Protein AF-0000000078333297 (afdb_homodimer)

InterPro domains:
  IPR057187 Domain of unknown function DUF7865 [PF25266] (1-132)
  IPR057187 Domain of unknown function DUF7865 [PTHR34274] (1-144)

Sequence (288 aa):
MESYTFFVICVLHSVVALTCGAIMMFYTNELVVFSHGKETASKLTGSTPHDQLLIQTSDSFSGLLLFAIGFLLMMVAFVKDKEFQGFFARGCVLLHVAMAVWRIYFDRKLEDLGGTWLRLVVGDIVLGLSWCFFLVYTWREKYDMESYTFFVICVLHSVVALTCGAIMMFYTNELVVFSHGKETASKLTGSTPHDQLLIQTSDSFSGLLLFAIGFLLMMVAFVKDKEFQGFFARGCVLLHVAMAVWRIYFDRKLEDLGGTWLRLVVGDIVLGLSWCFFLVYTWREKYD

Foldseek 3Di:
DLLVLLLVLLLVLLVVLQVLLVCQQPPVLVSCCVQQNDQLSVVPADPDPVRNVVVSNVSNVVSVVSNVVSVVSNVCSPDRDNVVSLVVLVVLLVVLVVVLVCLVVPVVVVVSSPCSSVVVSVVSVVSSVSSVVSNVVVVVVVPD/DLLVLLLVLLLVLLVVLQVLLVCQQPPVLVSCCVQQNDQLSVVPADPDPVRNVVVSNVSNVVSVVSNVVSVVSNVCSPDRDNVVSLVVLVVLLVVLVVVLVCLVVPVVVVVSSPCSSVVVSVVSVVSSVSSVVSNVVVVVVVPD

Nearest PDB structures (foldseek):
  3l8i-assembly3_C-2  TM=3.059E-01  e=8.187E+00  Homo sapien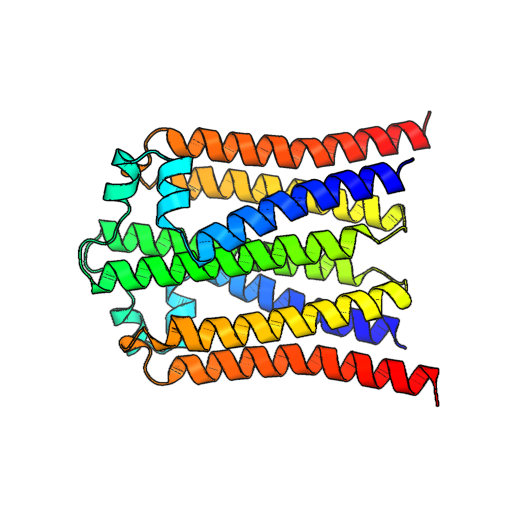s
  3l8i-assembly4_C  TM=3.059E-01  e=8.187E+00  Homo sapiens
  3l8i-assembly3_C-2  TM=3.059E-01  e=8.187E+00  Homo sapiens
  3l8i-assembly4_C  TM=3.059E-01  e=8.187E+00  Homo sapiens

Secondary structure (DSSP, 8-state):
-HHHHHHHHHHHHHHHHHHHHHHHHH-HHHHHHHHH-HHHHHHTS-SSHHHHHHHHHHHHHHHHHHHHHHHHHHHHTT---HHHHHHHHHHHHHHHHHHHHHHHHHGGG-GGGTTHHHHHHHHHHHHHHHHHHHHHHHHHHHH-/-HHHHHHHHHHHHHHHHHHHHHHHHH-HHHHHHHHH-HHHHHHTS-SSHHHHHHHHHHHHHHHHHHHHHHHHHHHHTT---HHHHHHHHHHHHHHHHHHHHHHHHHGGG-GGGTTHHHHHHHHHHHHHHHHHHHHHHHHHHHH-

Solvent-accessible surface area (backbone atoms only — not comparable to full-atom values): 14333 Å² total; per-residue (Å²): 109,65,56,57,53,49,26,51,52,27,43,51,54,11,52,52,29,32,50,53,8,50,36,26,41,76,37,39,67,60,47,38,27,71,67,55,32,64,72,39,36,65,70,70,48,41,91,42,75,67,38,31,50,52,43,50,48,40,39,20,49,32,8,50,42,33,25,48,46,10,50,52,33,47,59,57,31,72,60,70,55,62,71,55,50,54,54,50,35,55,50,49,33,53,51,26,50,50,51,31,51,46,40,60,67,49,50,59,70,42,64,70,52,61,72,41,58,53,58,55,34,50,50,30,49,52,59,22,46,54,36,49,50,50,52,52,50,50,52,44,66,72,73,104,110,64,57,57,53,49,26,51,52,26,42,51,54,11,53,53,29,31,51,53,10,50,36,26,41,75,37,40,67,60,47,38,28,70,67,56,31,63,73,36,37,65,69,71,48,42,91,42,75,67,36,32,51,54,42,50,47,41,40,20,50,33,8,48,42,32,25,49,46,11,51,50,32,47,60,57,31,70,61,73,55,61,71,54,52,53,55,50,34,54,51,49,31,52,50,25,50,51,51,32,50,47,42,61,67,49,49,59,71,41,65,71,52,64,72,41,58,55,60,54,35,49,51,30,48,54,60,23,46,54,36,50,50,49,51,53,52,50,51,43,66,72,73,105

pLDDT: mean 93.85, std 4.86, range [74.12, 98.88]

Radius of gyration: 19.62 Å; Cα contacts (8 Å, |Δi|>4): 352; chains: 2; bounding box: 44×56×40 Å

Structure (mmCIF, N/CA/C/O backbone):
data_AF-0000000078333297-model_v1
#
loop_
_entity.id
_entity.type
_entity.pdbx_description
1 polymer 'DUF7865 domain-containing protein'
#
loop_
_atom_site.group_PDB
_atom_site.id
_atom_site.type_symbol
_atom_site.label_atom_id
_atom_site.label_alt_id
_atom_site.label_comp_id
_atom_site.label_asym_id
_atom_site.label_entity_id
_atom_site.label_seq_id
_atom_site.pdbx_PDB_ins_code
_atom_site.Cartn_x
_atom_site.Cartn_y
_atom_site.Cartn_z
_atom_site.occupancy
_atom_site.B_iso_or_equiv
_atom_site.auth_seq_id
_atom_site.auth_comp_id
_atom_site.auth_asym_id
_atom_site.auth_atom_id
_atom_site.pdbx_PDB_model_num
ATOM 1 N N . MET A 1 1 ? 15.023 -24.312 -8.445 1 79.12 1 MET A N 1
ATOM 2 C CA . MET A 1 1 ? 15.914 -23.234 -7.992 1 79.12 1 MET A CA 1
ATOM 3 C C . MET A 1 1 ? 15.258 -21.875 -8.164 1 79.12 1 MET A C 1
ATOM 5 O O . MET A 1 1 ? 15.203 -21.078 -7.227 1 79.12 1 MET A O 1
ATOM 9 N N . GLU A 1 2 ? 14.547 -21.656 -9.211 1 81.88 2 GLU A N 1
ATOM 10 C CA . GLU A 1 2 ? 13.914 -20.375 -9.516 1 81.88 2 GLU A CA 1
ATOM 11 C C . GLU A 1 2 ? 12.797 -20.062 -8.516 1 81.88 2 GLU A C 1
ATOM 13 O O . GLU A 1 2 ? 12.75 -18.953 -7.965 1 81.88 2 GLU A O 1
ATOM 18 N N . SER A 1 3 ? 12.109 -21.047 -8.148 1 87.88 3 SER A N 1
ATOM 19 C CA . SER A 1 3 ? 10.992 -20.828 -7.234 1 87.88 3 SER A CA 1
ATOM 20 C C . SER A 1 3 ? 11.484 -20.531 -5.82 1 87.88 3 SER A C 1
ATOM 22 O O . SER A 1 3 ? 10.859 -19.766 -5.09 1 87.88 3 SER A O 1
ATOM 24 N N . TYR A 1 4 ? 12.578 -21.156 -5.512 1 94.38 4 TYR A N 1
ATOM 25 C CA . TYR A 1 4 ? 13.133 -20.891 -4.188 1 94.38 4 TYR A CA 1
ATOM 26 C C . TYR A 1 4 ? 13.664 -19.469 -4.094 1 94.38 4 TYR A C 1
ATOM 28 O O . TYR A 1 4 ? 13.445 -18.781 -3.098 1 94.38 4 TYR A O 1
ATOM 36 N N . THR A 1 5 ? 14.367 -19.078 -5.148 1 95.56 5 THR A N 1
ATOM 37 C CA . THR A 1 5 ? 14.883 -17.719 -5.168 1 95.56 5 THR A CA 1
ATOM 38 C C . THR A 1 5 ? 13.742 -16.703 -5.137 1 95.56 5 THR A C 1
ATOM 40 O O . THR A 1 5 ? 13.82 -15.695 -4.438 1 95.56 5 THR A O 1
ATOM 43 N N . PHE A 1 6 ? 12.703 -16.953 -5.871 1 97.75 6 PHE A N 1
ATOM 44 C CA . PHE A 1 6 ? 11.523 -16.094 -5.855 1 97.75 6 PHE A CA 1
ATOM 45 C C . PHE A 1 6 ? 10.938 -16 -4.449 1 97.75 6 PHE A C 1
ATOM 47 O O . PHE A 1 6 ? 10.641 -14.906 -3.969 1 97.75 6 PHE A O 1
ATOM 54 N N . PHE A 1 7 ? 10.852 -17.109 -3.773 1 98.12 7 PHE A N 1
ATOM 55 C CA . PHE A 1 7 ? 10.32 -17.156 -2.418 1 98.12 7 PHE A CA 1
ATOM 56 C C . PHE A 1 7 ? 11.148 -16.312 -1.473 1 98.12 7 PHE A C 1
ATOM 58 O O . PHE A 1 7 ? 10.609 -15.5 -0.717 1 98.12 7 PHE A O 1
ATOM 65 N N . VAL A 1 8 ? 12.398 -16.469 -1.562 1 97.88 8 VAL A N 1
ATOM 66 C CA . VAL A 1 8 ? 13.305 -15.766 -0.652 1 97.88 8 VAL A CA 1
ATOM 67 C C . VAL A 1 8 ? 13.203 -14.258 -0.874 1 97.88 8 VAL A C 1
ATOM 69 O O . VAL A 1 8 ? 13.117 -13.484 0.085 1 97.88 8 VAL A O 1
ATOM 72 N N . ILE A 1 9 ? 13.18 -13.797 -2.098 1 98.38 9 ILE A N 1
ATOM 73 C CA . ILE A 1 9 ? 13.109 -12.375 -2.41 1 98.38 9 ILE A CA 1
ATOM 74 C C . ILE A 1 9 ? 11.758 -11.82 -1.975 1 98.38 9 ILE A C 1
ATOM 76 O O . ILE A 1 9 ? 11.688 -10.75 -1.361 1 98.38 9 ILE A O 1
ATOM 80 N N . CYS A 1 10 ? 10.703 -12.531 -2.217 1 98.56 10 CYS A N 1
ATOM 81 C CA . CYS A 1 10 ? 9.375 -12.109 -1.78 1 98.56 10 CYS A CA 1
ATOM 82 C C . CYS A 1 10 ? 9.32 -11.969 -0.264 1 98.56 10 CYS A C 1
ATOM 84 O O . CYS A 1 10 ? 8.812 -10.969 0.252 1 98.56 10 CYS A O 1
ATOM 86 N N . VAL A 1 11 ? 9.867 -12.984 0.429 1 98.56 11 VAL A N 1
ATOM 87 C CA . VAL A 1 11 ? 9.82 -12.969 1.888 1 98.56 11 VAL A CA 1
ATOM 88 C C . VAL A 1 11 ? 10.656 -11.797 2.416 1 98.56 11 VAL A C 1
ATOM 90 O O . VAL A 1 11 ? 10.242 -11.102 3.344 1 98.56 11 VAL A O 1
ATOM 93 N N . LEU A 1 12 ? 11.805 -11.602 1.824 1 98.06 12 LEU A N 1
ATOM 94 C CA . LEU A 1 12 ? 12.648 -10.484 2.23 1 98.06 12 LEU A CA 1
ATOM 95 C C . LEU A 1 12 ? 11.922 -9.164 2.061 1 98.06 12 LEU A C 1
ATOM 97 O O . LEU A 1 12 ? 11.844 -8.359 2.998 1 98.06 12 LEU A O 1
ATOM 101 N N . HIS A 1 13 ? 11.438 -8.906 0.874 1 98.69 13 HIS A N 1
ATOM 102 C CA . HIS A 1 13 ? 10.695 -7.684 0.61 1 98.69 13 HIS A CA 1
ATOM 103 C C . HIS A 1 13 ? 9.469 -7.574 1.517 1 98.69 13 HIS A C 1
ATOM 105 O O . HIS A 1 13 ? 9.141 -6.488 1.996 1 98.69 13 HIS A O 1
ATOM 111 N N . SER A 1 14 ? 8.828 -8.664 1.79 1 98.81 14 SER A N 1
ATOM 112 C CA . SER A 1 14 ? 7.656 -8.695 2.662 1 98.81 14 SER A CA 1
ATOM 113 C C . SER A 1 14 ? 8.023 -8.297 4.09 1 98.81 14 SER A C 1
ATOM 115 O O . SER A 1 14 ? 7.367 -7.441 4.688 1 98.81 14 SER A O 1
ATOM 117 N N . VAL A 1 15 ? 9.016 -8.883 4.617 1 98.5 15 VAL A N 1
ATOM 118 C CA . VAL A 1 15 ? 9.414 -8.617 5.996 1 98.5 15 VAL A CA 1
ATOM 119 C C . VAL A 1 15 ? 9.789 -7.145 6.152 1 98.5 15 VAL A C 1
ATOM 121 O O . VAL A 1 15 ? 9.43 -6.508 7.141 1 98.5 15 VAL A O 1
ATOM 124 N N . VAL A 1 16 ? 10.5 -6.586 5.168 1 97.88 16 VAL A N 1
ATOM 125 C CA . VAL A 1 16 ? 10.859 -5.176 5.195 1 97.88 16 VAL A CA 1
ATOM 126 C C . VAL A 1 16 ? 9.602 -4.316 5.188 1 97.88 16 VAL A C 1
ATOM 128 O O . VAL A 1 16 ? 9.445 -3.416 6.016 1 97.88 16 VAL A O 1
ATOM 131 N N . ALA A 1 17 ? 8.688 -4.57 4.301 1 98.44 17 ALA A N 1
ATOM 132 C CA . ALA A 1 17 ? 7.457 -3.785 4.188 1 98.44 17 ALA A CA 1
ATOM 133 C C . ALA A 1 17 ? 6.586 -3.951 5.43 1 98.44 17 ALA A C 1
ATOM 135 O O . ALA A 1 17 ? 6.039 -2.975 5.949 1 98.44 17 ALA A O 1
ATOM 136 N N . LEU A 1 18 ? 6.492 -5.168 5.961 1 98.5 18 LEU A N 1
ATOM 137 C CA . LEU A 1 18 ? 5.676 -5.426 7.137 1 98.5 18 LEU A CA 1
ATOM 138 C C . LEU A 1 18 ? 6.23 -4.699 8.359 1 98.5 18 LEU A C 1
ATOM 140 O O . LEU A 1 18 ? 5.48 -4.055 9.094 1 98.5 18 LEU A O 1
ATOM 144 N N . THR A 1 19 ? 7.508 -4.812 8.523 1 97.56 19 THR A N 1
ATOM 145 C CA . THR A 1 19 ? 8.125 -4.207 9.703 1 97.56 19 THR A CA 1
ATOM 146 C C . THR A 1 19 ? 8.086 -2.684 9.609 1 97.56 19 THR A C 1
ATOM 148 O O . THR A 1 19 ? 7.672 -2.008 10.555 1 97.56 19 THR A O 1
ATOM 151 N N . CYS A 1 20 ? 8.492 -2.113 8.469 1 96.81 20 CYS A N 1
ATOM 152 C CA . CYS A 1 20 ? 8.438 -0.667 8.297 1 96.81 20 CYS A CA 1
ATOM 153 C C . CYS A 1 20 ? 7.004 -0.16 8.398 1 96.81 20 CYS A C 1
ATOM 155 O O . CYS A 1 20 ? 6.75 0.869 9.031 1 96.81 20 CYS A O 1
ATOM 157 N N . GLY A 1 21 ? 6.055 -0.937 7.75 1 97.81 21 GLY A N 1
ATOM 158 C CA . GLY A 1 21 ? 4.656 -0.556 7.82 1 97.81 21 GLY A CA 1
ATOM 159 C C . GLY A 1 21 ? 4.105 -0.556 9.234 1 97.81 21 GLY A C 1
ATOM 160 O O . GLY A 1 21 ? 3.412 0.382 9.633 1 97.81 21 GLY A O 1
ATOM 161 N N . ALA A 1 22 ? 4.434 -1.57 9.984 1 97.25 22 ALA A N 1
ATOM 162 C 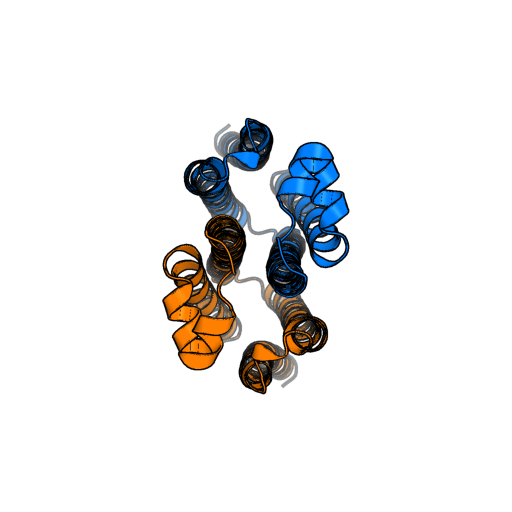CA . ALA A 1 22 ? 3.957 -1.658 11.367 1 97.25 22 ALA A CA 1
ATOM 163 C C . ALA A 1 22 ? 4.539 -0.536 12.219 1 97.25 22 ALA A C 1
ATOM 165 O O . ALA A 1 22 ? 3.82 0.11 12.984 1 97.25 22 ALA A O 1
ATOM 166 N N . ILE A 1 23 ? 5.754 -0.281 12.062 1 97.06 23 ILE A N 1
ATOM 167 C CA . ILE A 1 23 ? 6.398 0.767 12.844 1 97.06 23 ILE A CA 1
ATOM 168 C C . ILE A 1 23 ? 5.82 2.127 12.461 1 97.06 23 ILE A C 1
ATOM 170 O O . ILE A 1 23 ? 5.531 2.951 13.328 1 97.06 23 ILE A O 1
ATOM 174 N N . MET A 1 24 ? 5.637 2.314 11.164 1 95.44 24 MET A N 1
ATOM 175 C CA . MET A 1 24 ? 5.082 3.58 10.695 1 95.44 24 MET A CA 1
ATOM 176 C C . MET A 1 24 ? 3.664 3.777 11.219 1 95.44 24 MET A C 1
ATOM 178 O O . MET A 1 24 ? 3.252 4.906 11.5 1 95.44 24 MET A O 1
ATOM 182 N N . MET A 1 25 ? 2.918 2.684 11.352 1 95.25 25 MET A N 1
ATOM 183 C CA . MET A 1 25 ? 1.519 2.762 11.758 1 95.25 25 MET A CA 1
ATOM 184 C C . MET A 1 25 ? 1.401 3.139 13.234 1 95.25 25 MET A C 1
ATOM 186 O O . MET A 1 25 ? 0.548 3.945 13.609 1 95.25 25 MET A O 1
ATOM 190 N N . PHE A 1 26 ? 2.369 2.693 14.078 1 94.19 26 PHE A N 1
ATOM 191 C CA . PHE A 1 26 ? 2.158 2.83 15.516 1 94.19 26 PHE A CA 1
ATOM 192 C C . PHE A 1 26 ? 3.281 3.637 16.156 1 94.19 26 PHE A C 1
ATOM 194 O O . PHE A 1 26 ? 3.123 4.172 17.25 1 94.19 26 PHE A O 1
ATOM 201 N N . TYR A 1 27 ? 4.371 3.695 15.508 1 93.06 27 TYR A N 1
ATOM 202 C CA . TYR A 1 27 ? 5.551 4.359 16.047 1 93.06 27 TYR A CA 1
ATOM 203 C C . TYR A 1 27 ? 6.25 5.195 14.984 1 93.06 27 TYR A C 1
ATOM 205 O O . TYR A 1 27 ? 7.457 5.059 14.773 1 93.06 27 TYR A O 1
ATOM 213 N N . THR A 1 28 ? 5.492 6.016 14.406 1 90.25 28 THR A N 1
ATOM 214 C CA . THR A 1 28 ? 5.973 6.801 13.273 1 90.25 28 THR A CA 1
ATOM 215 C C . THR A 1 28 ? 7.195 7.621 13.672 1 90.25 28 THR A C 1
ATOM 217 O O . THR A 1 28 ? 8.164 7.699 12.914 1 90.25 28 THR A O 1
ATOM 220 N N . ASN A 1 29 ? 7.145 8.227 14.859 1 90.38 29 ASN A N 1
ATOM 221 C CA . ASN A 1 29 ? 8.266 9.062 15.281 1 90.38 29 ASN A CA 1
ATOM 222 C C . ASN A 1 29 ? 9.57 8.273 15.328 1 90.38 29 ASN A C 1
ATOM 224 O O . ASN A 1 29 ? 10.617 8.773 14.93 1 90.38 29 ASN A O 1
ATOM 228 N N . GLU A 1 30 ? 9.516 7.094 15.773 1 90.06 30 GLU A N 1
ATOM 229 C CA . GLU A 1 30 ? 10.711 6.25 15.836 1 90.06 30 GLU A CA 1
ATOM 230 C C . GLU A 1 30 ? 11.242 5.949 14.438 1 90.06 30 GLU A C 1
ATOM 232 O O . GLU A 1 30 ? 12.453 5.93 14.219 1 90.06 30 GLU A O 1
ATOM 237 N N . LEU A 1 31 ? 10.391 5.777 13.562 1 90.75 31 LEU A N 1
ATOM 238 C CA . LEU A 1 31 ? 10.82 5.504 12.195 1 90.75 31 LEU A CA 1
ATOM 239 C C . LEU A 1 31 ? 11.469 6.734 11.57 1 90.75 31 LEU A C 1
ATOM 241 O O . LEU A 1 31 ? 12.484 6.625 10.883 1 90.75 31 LEU A O 1
ATOM 245 N N . VAL A 1 32 ? 10.891 7.82 11.82 1 91.25 32 VAL A N 1
ATOM 246 C CA . VAL A 1 32 ? 11.406 9.055 11.234 1 91.25 32 VAL A CA 1
ATOM 247 C C . VAL A 1 32 ? 12.766 9.391 11.852 1 91.25 32 VAL A C 1
ATOM 249 O O . VAL A 1 32 ? 13.695 9.789 11.148 1 91.25 32 VAL A O 1
ATOM 252 N N . VAL A 1 33 ? 12.883 9.227 13.156 1 91.94 33 VAL A N 1
ATOM 253 C CA . VAL A 1 33 ? 14.148 9.461 13.828 1 91.94 33 VAL A CA 1
ATOM 254 C C . VAL A 1 33 ? 15.211 8.508 13.281 1 91.94 33 VAL A C 1
ATOM 256 O O . VAL A 1 33 ? 16.344 8.914 13.023 1 91.94 33 VAL A O 1
ATOM 259 N N . PHE A 1 34 ? 14.852 7.332 13.086 1 88.75 34 PHE A N 1
ATOM 260 C CA . PHE A 1 34 ? 15.766 6.328 12.547 1 88.75 34 PHE A CA 1
ATOM 261 C C . PHE A 1 34 ? 16.156 6.672 11.117 1 88.75 34 PHE A C 1
ATOM 263 O O . PHE A 1 34 ? 17.328 6.559 10.75 1 88.75 34 PHE A O 1
ATOM 270 N N . SER A 1 35 ? 15.227 7.07 10.32 1 88.88 35 SER A N 1
ATOM 271 C CA . SER A 1 35 ? 15.445 7.262 8.883 1 88.88 35 SER A CA 1
ATOM 272 C C . SER A 1 35 ? 16.109 8.609 8.602 1 88.88 35 SER A C 1
ATOM 274 O O . SER A 1 35 ? 16.891 8.734 7.66 1 88.88 35 SER A O 1
ATOM 276 N N . HIS A 1 36 ? 15.859 9.656 9.422 1 90.12 36 HIS A N 1
ATOM 277 C CA . HIS A 1 36 ? 16.281 11 9.047 1 90.12 36 HIS A CA 1
ATOM 278 C C . HIS A 1 36 ? 17.094 11.656 10.172 1 90.12 36 HIS A C 1
ATOM 280 O O . HIS A 1 36 ? 17.688 12.719 9.977 1 90.12 36 HIS A O 1
ATOM 286 N N . GLY A 1 37 ? 17.078 11.078 11.375 1 89.81 37 GLY A N 1
ATOM 287 C CA . GLY A 1 37 ? 17.734 11.664 12.523 1 89.81 37 GLY A CA 1
ATOM 288 C C . GLY A 1 37 ? 16.812 12.492 13.398 1 89.81 37 GLY A C 1
ATOM 289 O O . GLY A 1 37 ? 15.766 12.953 12.938 1 89.81 37 GLY A O 1
ATOM 290 N N . LYS A 1 38 ? 17.156 12.789 14.562 1 91.88 38 LYS A N 1
ATOM 291 C CA . LYS A 1 38 ? 16.328 13.453 15.562 1 91.88 38 LYS A CA 1
ATOM 292 C C . LYS A 1 38 ? 16.031 14.898 15.164 1 91.88 38 LYS A C 1
ATOM 294 O O . LYS A 1 38 ? 14.906 15.367 15.328 1 91.88 38 LYS A O 1
ATOM 299 N N . GLU A 1 39 ? 17 15.539 14.648 1 89.12 39 GLU A N 1
ATOM 300 C CA . GLU A 1 39 ? 16.844 16.953 14.297 1 89.12 39 GLU A CA 1
ATOM 301 C C . GLU A 1 39 ? 15.82 17.109 13.172 1 89.12 39 GLU A C 1
ATOM 303 O O . GLU A 1 39 ? 14.914 17.938 13.266 1 89.12 39 GLU A O 1
ATOM 308 N N . THR A 1 40 ? 15.969 16.328 12.188 1 89 40 THR A N 1
ATOM 309 C CA . THR A 1 40 ? 15.047 16.375 11.062 1 89 40 THR A CA 1
ATOM 310 C C . THR A 1 40 ? 13.648 15.938 11.492 1 89 40 THR A C 1
ATOM 312 O O . THR A 1 40 ? 12.656 16.562 11.109 1 89 40 THR A O 1
ATOM 315 N N . ALA A 1 41 ? 13.57 14.961 12.359 1 90.69 41 ALA A N 1
ATOM 316 C CA . ALA A 1 41 ? 12.289 14.445 12.828 1 90.69 41 ALA A CA 1
ATOM 317 C C . ALA A 1 41 ? 11.492 15.523 13.555 1 90.69 41 ALA A C 1
ATOM 319 O O . ALA A 1 41 ? 10.273 15.617 13.406 1 90.69 41 ALA A O 1
ATOM 320 N N . SER A 1 42 ? 12.125 16.312 14.289 1 89.31 42 SER A N 1
ATOM 321 C CA . SER A 1 42 ? 11.445 17.359 15.047 1 89.31 42 SER A CA 1
ATOM 322 C C . SER A 1 42 ? 10.82 18.391 14.125 1 89.31 42 SER A C 1
ATOM 324 O O . SER A 1 42 ? 9.812 19.016 14.469 1 89.31 42 SER A O 1
ATOM 326 N N . LYS A 1 43 ? 11.383 18.516 12.938 1 88.5 43 LYS A N 1
ATOM 327 C CA . LYS A 1 43 ? 10.891 19.516 11.984 1 88.5 43 LYS A CA 1
ATOM 328 C C . LYS A 1 43 ? 9.766 18.953 11.133 1 88.5 43 LYS A C 1
ATOM 330 O O . LYS A 1 43 ? 9.102 19.688 10.398 1 88.5 43 LYS A O 1
ATOM 335 N N . LEU A 1 44 ? 9.648 17.703 11.266 1 89.25 44 LEU A N 1
ATOM 336 C CA . LEU A 1 44 ? 8.656 17.047 10.422 1 89.25 44 LEU A CA 1
ATOM 337 C C . LEU A 1 44 ? 7.375 16.766 11.211 1 89.25 44 LEU A C 1
ATOM 339 O O . LEU A 1 44 ? 6.473 16.094 10.719 1 89.25 44 LEU A O 1
ATOM 343 N N . THR A 1 45 ? 7.48 17.453 12.344 1 86.19 45 THR A N 1
ATOM 344 C CA . THR A 1 45 ? 6.289 17.312 13.172 1 86.19 45 THR A CA 1
ATOM 345 C C . THR A 1 45 ? 5.355 18.516 12.977 1 86.19 45 THR A C 1
ATOM 347 O O . THR A 1 45 ? 5.785 19.578 12.555 1 86.19 45 THR A O 1
ATOM 350 N N . GLY A 1 46 ? 4.078 18.484 12.836 1 88.19 46 GLY A N 1
ATOM 351 C CA . GLY A 1 46 ? 3.076 19.531 12.695 1 88.19 46 GLY A CA 1
ATOM 352 C C . GLY A 1 46 ? 3.244 20.656 13.695 1 88.19 46 GLY A C 1
ATOM 353 O O . GLY A 1 46 ? 3.73 20.438 14.805 1 88.19 46 GLY A O 1
ATOM 354 N N . SER A 1 47 ? 2.883 21.906 13.281 1 90.5 47 SER A N 1
ATOM 355 C CA . SER A 1 47 ? 3.088 23.109 14.086 1 90.5 47 SER A CA 1
ATOM 356 C C . SER A 1 47 ? 2.049 23.219 15.195 1 90.5 47 SER A C 1
ATOM 358 O O . SER A 1 47 ? 2.303 23.828 16.234 1 90.5 47 SER A O 1
ATOM 360 N N . THR A 1 48 ? 0.877 22.703 14.969 1 92.12 48 THR A N 1
ATOM 361 C CA . THR A 1 48 ? -0.208 22.719 15.945 1 92.12 48 THR A CA 1
ATOM 362 C C . THR A 1 48 ? -0.621 21.297 16.297 1 92.12 48 THR A C 1
ATOM 364 O O . THR A 1 48 ? -0.354 20.359 15.547 1 92.12 48 THR A O 1
ATOM 367 N N . PRO A 1 49 ? -1.239 21.141 17.5 1 92 49 PRO A N 1
ATOM 368 C CA . PRO A 1 49 ? -1.743 19.797 17.844 1 92 49 PRO A CA 1
ATOM 369 C C . PRO A 1 49 ? -2.662 19.219 16.781 1 92 49 PRO A C 1
ATOM 371 O O . PRO A 1 49 ? -2.629 18.016 16.516 1 92 49 PRO A O 1
ATOM 374 N N . HIS A 1 50 ? -3.438 20.016 16.203 1 92.06 50 HIS A N 1
ATOM 375 C CA . HIS A 1 50 ? -4.316 19.594 15.117 1 92.06 50 HIS A CA 1
ATOM 376 C C . HIS A 1 50 ? -3.514 19.109 13.914 1 92.06 50 HIS A C 1
ATOM 378 O O . HIS A 1 50 ? -3.793 18.031 13.367 1 92.06 50 HIS A O 1
ATOM 384 N N . ASP A 1 51 ? -2.527 19.875 13.484 1 93.06 51 ASP A N 1
ATOM 385 C CA . ASP A 1 51 ? -1.688 19.469 12.359 1 93.06 51 ASP A CA 1
ATOM 386 C C . ASP A 1 51 ? -0.925 18.188 12.664 1 93.06 51 ASP A C 1
ATOM 388 O O . ASP A 1 51 ? -0.74 17.344 11.789 1 93.06 51 ASP A O 1
ATOM 392 N N . GLN A 1 52 ? -0.502 18.078 13.867 1 92.31 52 GLN A N 1
ATOM 393 C CA . GLN A 1 52 ? 0.213 16.875 14.289 1 92.31 52 GLN A CA 1
ATOM 394 C C . GLN A 1 52 ? -0.672 15.641 14.172 1 92.31 52 GLN A C 1
ATOM 396 O O . GLN A 1 52 ? -0.224 14.594 13.703 1 92.31 52 GLN A O 1
ATOM 401 N N . LEU A 1 53 ? -1.871 15.797 14.617 1 93.06 53 LEU A N 1
ATOM 402 C CA . LEU A 1 53 ? -2.811 14.688 14.516 1 93.06 53 LEU A CA 1
ATOM 403 C C . LEU A 1 53 ? -3.062 14.312 13.062 1 93.06 53 LEU A C 1
ATOM 405 O O . LEU A 1 53 ? -3.133 13.125 12.727 1 93.06 53 LEU A O 1
ATOM 409 N N . LEU A 1 54 ? -3.182 15.312 12.18 1 92.56 54 LEU A N 1
ATOM 410 C CA . LEU A 1 54 ? -3.395 15.055 10.758 1 92.56 54 LEU A CA 1
ATOM 411 C C . LEU A 1 54 ? -2.215 14.289 10.156 1 92.56 54 LEU A C 1
ATOM 413 O O . LEU A 1 54 ? -2.408 13.305 9.438 1 92.56 54 LEU A O 1
ATOM 417 N N . ILE A 1 55 ? -1.085 14.727 10.469 1 93.06 55 ILE A N 1
ATOM 418 C CA . ILE A 1 55 ? 0.124 14.109 9.938 1 93.06 55 ILE A CA 1
ATOM 419 C C . ILE A 1 55 ? 0.266 12.695 10.492 1 93.06 55 ILE A C 1
ATOM 421 O O . ILE A 1 55 ? 0.546 11.758 9.742 1 93.06 55 ILE A O 1
ATOM 425 N N . GLN A 1 56 ? 0.037 12.562 11.734 1 92.31 56 GLN A N 1
ATOM 426 C CA . GLN A 1 56 ? 0.128 11.25 12.359 1 92.31 56 GLN A CA 1
ATOM 427 C C . GLN A 1 56 ? -0.869 10.273 11.734 1 92.31 56 GLN A C 1
ATOM 429 O O . GLN A 1 56 ? -0.543 9.109 11.5 1 92.31 56 GLN A O 1
ATOM 434 N N . THR A 1 57 ? -2.055 10.711 11.531 1 93.81 57 THR A N 1
ATOM 435 C CA . THR A 1 57 ? -3.076 9.859 10.938 1 93.81 57 THR A CA 1
ATOM 436 C C . THR A 1 57 ? -2.699 9.484 9.508 1 93.81 57 THR A C 1
ATOM 438 O O . THR A 1 57 ? -2.826 8.32 9.109 1 93.81 57 THR A O 1
ATOM 441 N N . SER A 1 58 ? -2.234 10.461 8.781 1 93.94 58 SER A N 1
ATOM 442 C CA . SER A 1 58 ? -1.808 10.188 7.41 1 93.94 58 SER A CA 1
ATOM 443 C C . SER A 1 58 ? -0.645 9.203 7.379 1 93.94 58 SER A C 1
ATOM 445 O O . SER A 1 58 ? -0.646 8.258 6.59 1 93.94 58 SER A O 1
ATOM 447 N N . ASP A 1 59 ? 0.288 9.375 8.234 1 94.62 59 ASP A N 1
ATOM 448 C CA . ASP A 1 59 ? 1.43 8.469 8.305 1 94.62 59 ASP A CA 1
ATOM 449 C C . ASP A 1 59 ? 0.997 7.074 8.758 1 94.62 59 ASP A C 1
ATOM 451 O O . ASP A 1 59 ? 1.519 6.066 8.273 1 94.62 59 ASP A O 1
ATOM 455 N N . SER A 1 60 ? 0.146 7.062 9.703 1 96.12 60 SER A N 1
ATOM 456 C CA . SER A 1 60 ? -0.373 5.773 10.148 1 96.12 60 SER A CA 1
ATOM 457 C C . SER A 1 60 ? -1.07 5.035 9.016 1 96.12 60 SER A C 1
ATOM 459 O O . SER A 1 60 ? -0.943 3.816 8.883 1 96.12 60 SER A O 1
ATOM 461 N N . PHE A 1 61 ? -1.78 5.766 8.203 1 96.94 61 PHE A N 1
ATOM 462 C CA . PHE A 1 61 ? -2.441 5.168 7.051 1 96.94 61 PHE A CA 1
ATOM 463 C C . PHE A 1 61 ? -1.417 4.641 6.055 1 96.94 61 PHE A C 1
ATOM 465 O O . PHE A 1 61 ? -1.567 3.535 5.527 1 96.94 61 PHE A O 1
ATOM 472 N N . SER A 1 62 ? -0.421 5.426 5.797 1 97.19 62 SER A N 1
ATOM 473 C CA . SER A 1 62 ? 0.666 4.953 4.941 1 97.19 62 SER A CA 1
ATOM 474 C C . SER A 1 62 ? 1.276 3.666 5.484 1 97.19 62 SER A C 1
ATOM 476 O O . SER A 1 62 ? 1.59 2.752 4.719 1 97.19 62 SER A O 1
ATOM 478 N N . GLY A 1 63 ? 1.452 3.658 6.809 1 97.75 63 GLY A N 1
ATOM 479 C CA . GLY A 1 63 ? 1.967 2.451 7.434 1 97.75 63 GLY A CA 1
ATOM 480 C C . GLY A 1 63 ? 1.089 1.237 7.199 1 97.75 63 GLY A C 1
ATOM 481 O O . GLY A 1 63 ? 1.591 0.148 6.914 1 97.75 63 GLY A O 1
ATOM 482 N N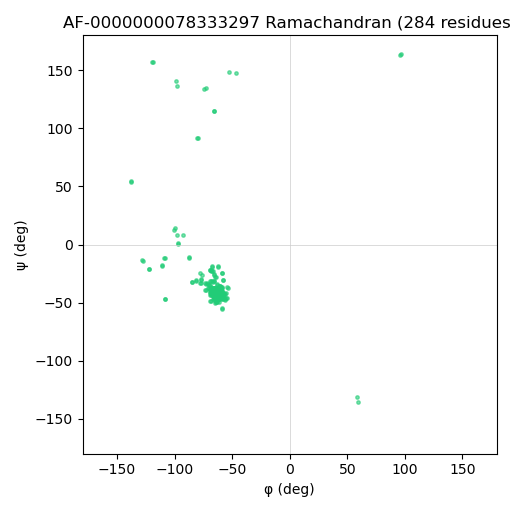 . LEU A 1 64 ? -0.163 1.424 7.344 1 98.25 64 LEU A N 1
ATOM 483 C CA . LEU A 1 64 ? -1.096 0.333 7.09 1 98.25 64 LEU A CA 1
ATOM 484 C C . LEU A 1 64 ? -0.975 -0.16 5.648 1 98.25 64 LEU A C 1
ATOM 486 O O . LEU A 1 64 ? -0.971 -1.367 5.402 1 98.25 64 LEU A O 1
ATOM 490 N N . LEU A 1 65 ? -0.933 0.779 4.703 1 98.56 65 LEU A N 1
ATOM 491 C CA . LEU A 1 65 ? -0.837 0.404 3.295 1 98.56 65 LEU A CA 1
ATOM 492 C C . LEU A 1 65 ? 0.473 -0.325 3.016 1 98.56 65 LEU A C 1
ATOM 494 O O . LEU A 1 65 ? 0.498 -1.294 2.252 1 98.56 65 LEU A O 1
ATOM 498 N N . LEU A 1 66 ? 1.539 0.14 3.639 1 98.5 66 LEU A N 1
ATOM 499 C CA . LEU A 1 66 ? 2.811 -0.559 3.488 1 98.5 66 LEU A CA 1
ATOM 500 C C . LEU A 1 66 ? 2.736 -1.957 4.09 1 98.5 66 LEU A C 1
ATOM 502 O O . LEU A 1 66 ? 3.262 -2.914 3.518 1 98.5 66 LEU A O 1
ATOM 506 N N . PHE A 1 67 ? 2.125 -2.08 5.176 1 98.56 67 PHE A N 1
ATOM 507 C CA . PHE A 1 67 ? 1.91 -3.379 5.805 1 98.56 67 PHE A CA 1
ATOM 508 C C . PHE A 1 67 ? 1.106 -4.293 4.887 1 98.56 67 PHE A C 1
ATOM 510 O O . PHE A 1 67 ? 1.416 -5.48 4.762 1 98.56 67 PHE A O 1
ATOM 517 N N . ALA A 1 68 ? 0.095 -3.723 4.312 1 98.69 68 ALA A N 1
ATOM 518 C CA . ALA A 1 68 ? -0.719 -4.492 3.375 1 98.69 68 ALA A CA 1
ATOM 519 C C . ALA A 1 68 ? 0.117 -4.984 2.197 1 98.69 68 ALA A C 1
ATOM 521 O O . ALA A 1 68 ? -0.021 -6.129 1.765 1 98.69 68 ALA A O 1
ATOM 522 N N . ILE A 1 69 ? 0.956 -4.148 1.664 1 98.88 69 ILE A N 1
ATOM 523 C CA . ILE A 1 69 ? 1.835 -4.535 0.566 1 98.88 69 ILE A CA 1
ATOM 524 C C . ILE A 1 69 ? 2.725 -5.699 1.004 1 98.88 69 ILE A C 1
ATOM 526 O O . ILE A 1 69 ? 2.883 -6.676 0.27 1 98.88 69 ILE A O 1
ATOM 530 N N . GLY A 1 70 ? 3.307 -5.562 2.207 1 98.81 70 GLY A N 1
ATOM 531 C CA . GLY A 1 70 ? 4.098 -6.668 2.727 1 98.81 70 GLY A CA 1
ATOM 532 C C . GLY A 1 70 ? 3.309 -7.957 2.855 1 98.81 70 GLY A C 1
ATOM 533 O O . GLY A 1 70 ? 3.82 -9.039 2.555 1 98.81 70 GLY A O 1
ATOM 534 N N . PHE A 1 71 ? 2.135 -7.816 3.314 1 98.81 71 PHE A N 1
ATOM 535 C CA . PHE A 1 71 ? 1.26 -8.969 3.486 1 98.81 71 PHE A CA 1
ATOM 536 C C . PHE A 1 71 ? 0.957 -9.625 2.145 1 98.81 71 PHE A C 1
ATOM 538 O O . PHE A 1 71 ? 0.987 -10.852 2.023 1 98.81 71 PHE A O 1
ATOM 545 N N . LEU A 1 72 ? 0.675 -8.852 1.148 1 98.81 72 LEU A N 1
ATOM 546 C CA . LEU A 1 72 ? 0.419 -9.367 -0.193 1 98.81 72 LEU A CA 1
ATOM 547 C C . LEU A 1 72 ? 1.651 -10.07 -0.751 1 98.81 72 LEU A C 1
ATOM 549 O O . LEU A 1 72 ? 1.543 -11.148 -1.335 1 98.81 72 LEU A O 1
ATOM 553 N N . LEU A 1 73 ? 2.803 -9.438 -0.521 1 98.75 73 LEU A N 1
ATOM 554 C CA . LEU A 1 73 ? 4.043 -10.039 -0.992 1 98.75 73 LEU A CA 1
ATOM 555 C C . LEU A 1 73 ? 4.285 -11.383 -0.312 1 98.75 73 LEU A C 1
ATOM 557 O O . LEU A 1 73 ? 4.758 -12.328 -0.946 1 98.75 73 LEU A O 1
ATOM 561 N N . MET A 1 74 ? 3.941 -11.477 0.96 1 98.75 74 MET A N 1
ATOM 562 C CA . MET A 1 74 ? 4.09 -12.742 1.673 1 98.75 74 MET A CA 1
ATOM 563 C C . MET A 1 74 ? 3.215 -13.828 1.051 1 98.75 74 MET A C 1
ATOM 565 O O . MET A 1 74 ? 3.654 -14.969 0.883 1 98.75 74 MET A O 1
ATOM 569 N N . MET A 1 75 ? 2.021 -13.469 0.721 1 98.62 75 MET A N 1
ATOM 570 C CA . MET A 1 75 ? 1.124 -14.445 0.12 1 98.62 75 MET A CA 1
ATOM 571 C C . MET A 1 75 ? 1.611 -14.852 -1.268 1 98.62 75 MET A C 1
ATOM 573 O O . MET A 1 75 ? 1.606 -16.031 -1.612 1 98.62 75 MET A O 1
ATOM 577 N N . VAL A 1 76 ? 2.092 -13.906 -2.074 1 98.56 76 VAL A N 1
ATOM 578 C CA . VAL A 1 76 ? 2.52 -14.148 -3.447 1 98.56 76 VAL A CA 1
ATOM 579 C C . VAL A 1 76 ? 3.773 -15.016 -3.453 1 98.56 76 VAL A C 1
ATOM 581 O O . VAL A 1 76 ? 4.062 -15.695 -4.441 1 98.56 76 VAL A O 1
ATOM 584 N N . ALA A 1 77 ? 4.449 -15.055 -2.311 1 98.5 77 ALA A N 1
ATOM 585 C CA . ALA A 1 77 ? 5.68 -15.836 -2.203 1 98.5 77 ALA A CA 1
ATOM 586 C C . ALA A 1 77 ? 5.414 -17.312 -2.438 1 98.5 77 ALA A C 1
ATOM 588 O O . ALA A 1 77 ? 6.324 -18.062 -2.805 1 98.5 77 ALA A O 1
ATOM 589 N N . PHE A 1 78 ? 4.191 -17.734 -2.332 1 97.25 78 PHE A N 1
ATOM 590 C CA . PHE A 1 78 ? 3.885 -19.156 -2.377 1 97.25 78 PHE A CA 1
ATOM 591 C C . PHE A 1 78 ? 3.445 -19.562 -3.775 1 97.25 78 PHE A C 1
ATOM 593 O O . PHE A 1 78 ? 3.162 -20.75 -4.02 1 97.25 78 PHE A O 1
ATOM 600 N N . VAL A 1 79 ? 3.416 -18.656 -4.688 1 97 79 VAL A N 1
ATOM 601 C CA . VAL A 1 79 ? 3.08 -19 -6.066 1 97 79 VAL A CA 1
ATOM 602 C C . VAL A 1 79 ? 4.25 -19.75 -6.711 1 97 79 VAL A C 1
ATOM 604 O O . VAL A 1 79 ? 5.387 -19.266 -6.688 1 97 79 VAL A O 1
ATOM 607 N N . LYS A 1 80 ? 3.986 -20.812 -7.398 1 93.88 80 LYS A N 1
ATOM 608 C CA . LYS A 1 80 ? 5.047 -21.656 -7.941 1 93.88 80 LYS A CA 1
ATOM 609 C C . LYS A 1 80 ? 5.129 -21.531 -9.461 1 93.88 80 LYS A C 1
ATOM 611 O O . LYS A 1 80 ? 6.098 -21.969 -10.07 1 93.88 80 LYS A O 1
ATOM 616 N N . ASP A 1 81 ? 4.156 -20.922 -10.094 1 94.44 81 ASP A N 1
ATOM 617 C CA . ASP A 1 81 ? 4.145 -20.75 -11.539 1 94.44 81 ASP A CA 1
ATOM 618 C C . ASP A 1 81 ? 5.281 -19.828 -11.992 1 94.44 81 ASP A C 1
ATOM 620 O O . ASP A 1 81 ? 5.25 -18.625 -11.727 1 94.44 81 ASP A O 1
ATOM 624 N N . LYS A 1 82 ? 6.199 -20.359 -12.727 1 93.56 82 LYS A N 1
ATOM 625 C CA . LYS A 1 82 ? 7.41 -19.641 -13.109 1 93.56 82 LYS A CA 1
ATOM 626 C C . LYS A 1 82 ? 7.086 -18.469 -14.047 1 93.56 82 LYS A C 1
ATOM 628 O O . LYS A 1 82 ? 7.738 -17.422 -13.992 1 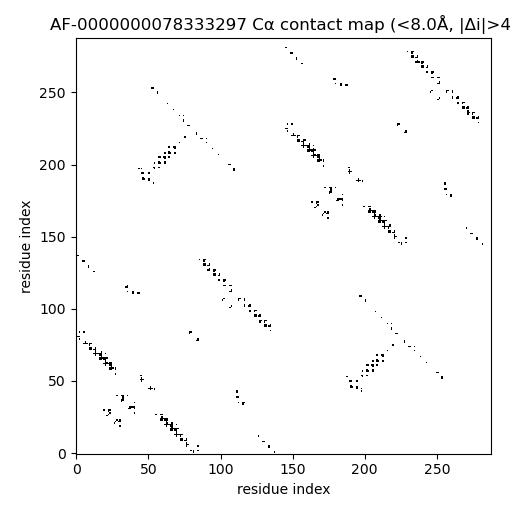93.56 82 LYS A O 1
ATOM 633 N N . GLU A 1 83 ? 6.145 -18.734 -14.953 1 93.75 83 GLU A N 1
ATOM 634 C CA . GLU A 1 83 ? 5.766 -17.641 -15.844 1 93.75 83 GLU A CA 1
ATOM 635 C C . GLU A 1 83 ? 5.219 -16.453 -15.055 1 93.75 83 GLU A C 1
ATOM 637 O O . GLU A 1 83 ? 5.555 -15.297 -15.344 1 93.75 83 GLU A O 1
ATOM 642 N N . PHE A 1 84 ? 4.406 -16.734 -14.055 1 96.5 84 PHE A N 1
ATOM 643 C CA . PHE A 1 84 ? 3.881 -15.68 -13.195 1 96.5 84 PHE A CA 1
ATOM 644 C C . PHE A 1 84 ? 5.004 -15 -12.422 1 96.5 84 PHE A C 1
ATOM 646 O O . PHE A 1 84 ? 5.012 -13.781 -12.273 1 96.5 84 PHE A O 1
ATOM 653 N N . GLN A 1 85 ? 5.93 -15.828 -11.945 1 97.69 85 GLN A N 1
ATOM 654 C CA . GLN A 1 85 ? 7.023 -15.273 -11.148 1 97.69 85 GLN A CA 1
ATOM 655 C C . GLN A 1 85 ? 7.816 -14.25 -11.953 1 97.69 85 GLN A C 1
ATOM 657 O O . GLN A 1 85 ? 8.172 -13.188 -11.43 1 97.69 85 GLN A O 1
ATOM 662 N N . GLY A 1 86 ? 8.094 -14.562 -13.188 1 97.06 86 GLY A N 1
ATOM 663 C CA . GLY A 1 86 ? 8.766 -13.594 -14.039 1 97.06 86 GLY A CA 1
ATOM 664 C C . GLY A 1 86 ? 7.941 -12.344 -14.289 1 97.06 86 GLY A C 1
ATOM 665 O O . GLY A 1 86 ? 8.461 -11.227 -14.211 1 97.06 86 GLY A O 1
ATOM 666 N N . PHE A 1 87 ? 6.711 -12.555 -14.562 1 97.81 87 PHE A N 1
ATOM 667 C CA . PHE A 1 87 ? 5.766 -11.469 -14.773 1 97.81 87 PHE A CA 1
ATOM 668 C C . PHE A 1 87 ? 5.691 -10.57 -13.547 1 97.81 87 PHE A C 1
ATOM 670 O O . PHE A 1 87 ? 5.785 -9.344 -13.656 1 97.81 87 PHE A O 1
ATOM 677 N N . PHE A 1 88 ? 5.59 -11.117 -12.383 1 98.56 88 PHE A N 1
ATOM 678 C CA . PHE A 1 88 ? 5.453 -10.398 -11.117 1 98.56 88 PHE A CA 1
ATOM 679 C C . PHE A 1 88 ? 6.727 -9.625 -10.797 1 98.56 88 PHE A C 1
ATOM 681 O O . PHE A 1 88 ? 6.668 -8.477 -10.344 1 98.56 88 PHE A O 1
ATOM 688 N N . ALA A 1 89 ? 7.836 -10.234 -11.102 1 98.5 89 ALA A N 1
ATOM 689 C CA . ALA A 1 89 ? 9.125 -9.594 -10.836 1 98.5 89 ALA A CA 1
ATOM 690 C C . ALA A 1 89 ? 9.289 -8.328 -11.68 1 98.5 89 ALA A C 1
ATOM 692 O O . ALA A 1 89 ? 9.766 -7.305 -11.188 1 98.5 89 ALA A O 1
ATOM 693 N N . ARG A 1 90 ? 8.945 -8.438 -12.922 1 98.25 90 ARG A N 1
ATOM 694 C CA . ARG A 1 90 ? 9.031 -7.266 -13.789 1 98.25 90 ARG A CA 1
ATOM 695 C C . ARG A 1 90 ? 8.18 -6.125 -13.242 1 98.25 90 ARG A C 1
ATOM 697 O O . ARG A 1 90 ? 8.602 -4.965 -13.273 1 98.25 90 ARG A O 1
ATOM 704 N N . GLY A 1 91 ? 7.012 -6.484 -12.812 1 98.38 91 GLY A N 1
ATOM 705 C CA . GLY A 1 91 ? 6.156 -5.477 -12.211 1 98.38 91 GLY A CA 1
ATOM 706 C C . GLY A 1 91 ? 6.762 -4.855 -10.961 1 98.38 91 GLY A C 1
ATOM 707 O O . GLY A 1 91 ? 6.641 -3.646 -10.742 1 98.38 91 GLY A O 1
ATOM 708 N N . CYS A 1 92 ? 7.355 -5.598 -10.125 1 98.5 92 CYS A N 1
ATOM 709 C CA . CYS A 1 92 ? 7.977 -5.098 -8.906 1 98.5 92 CYS A CA 1
ATOM 710 C C . CYS A 1 92 ? 9.125 -4.148 -9.227 1 98.5 92 CYS A C 1
ATOM 712 O O . CYS A 1 92 ? 9.352 -3.178 -8.5 1 98.5 92 CYS A O 1
ATOM 714 N N . VAL A 1 93 ? 9.938 -4.457 -10.312 1 98.44 93 VAL A N 1
ATOM 715 C CA . VAL A 1 93 ? 10.977 -3.527 -10.742 1 98.44 93 VAL A CA 1
ATOM 716 C C . VAL A 1 93 ? 10.352 -2.166 -11.055 1 98.44 93 VAL A C 1
ATOM 718 O O . VAL A 1 93 ? 10.844 -1.135 -10.586 1 98.44 93 VAL A O 1
ATOM 721 N N . LEU A 1 94 ? 9.281 -2.225 -11.797 1 98.25 94 LEU A N 1
ATOM 722 C CA . LEU A 1 94 ? 8.602 -0.99 -12.172 1 98.25 94 LEU A CA 1
ATOM 723 C C . LEU A 1 94 ? 8.117 -0.239 -10.938 1 98.25 94 LEU A C 1
ATOM 725 O O . LEU A 1 94 ? 8.234 0.986 -10.859 1 98.25 94 LEU A O 1
ATOM 729 N N . LEU A 1 95 ? 7.605 -0.938 -9.969 1 98.44 95 LEU A N 1
ATOM 730 C CA . LEU A 1 95 ? 7.098 -0.317 -8.75 1 98.44 95 LEU A CA 1
ATOM 731 C C . LEU A 1 95 ? 8.227 0.345 -7.969 1 98.44 95 LEU A C 1
ATOM 733 O O . LEU A 1 95 ? 8.047 1.436 -7.422 1 98.44 95 LEU A O 1
ATOM 737 N N . HIS A 1 96 ? 9.359 -0.29 -7.898 1 98.44 96 HIS A N 1
ATOM 738 C CA . HIS A 1 96 ? 10.477 0.305 -7.172 1 98.44 96 HIS A CA 1
ATOM 739 C C . HIS A 1 96 ? 11.023 1.528 -7.906 1 98.44 96 HIS A C 1
ATOM 741 O O . HIS A 1 96 ? 11.469 2.488 -7.273 1 98.44 96 HIS A O 1
ATOM 747 N N . VAL A 1 97 ? 11.016 1.523 -9.227 1 97.75 97 VAL A N 1
ATOM 748 C CA . VAL A 1 97 ? 11.406 2.703 -9.992 1 97.75 97 VAL A CA 1
ATOM 749 C C . VAL A 1 97 ? 10.438 3.848 -9.711 1 97.75 97 VAL A C 1
ATOM 751 O O . VAL A 1 97 ? 10.859 4.98 -9.461 1 97.75 97 VAL A O 1
ATOM 754 N N . ALA A 1 98 ? 9.18 3.525 -9.711 1 97.5 98 ALA A N 1
ATOM 755 C CA . ALA A 1 98 ? 8.156 4.527 -9.414 1 97.5 98 ALA A CA 1
ATOM 756 C C . ALA A 1 98 ? 8.359 5.117 -8.023 1 97.5 98 ALA A C 1
ATOM 758 O O . ALA A 1 98 ? 8.227 6.328 -7.828 1 97.5 98 ALA A O 1
ATOM 759 N N . MET A 1 99 ? 8.672 4.297 -7.074 1 97.38 99 MET A N 1
ATOM 760 C CA . MET A 1 99 ? 8.914 4.75 -5.707 1 97.38 99 MET A CA 1
ATOM 761 C C . MET A 1 99 ? 10.102 5.703 -5.652 1 97.38 99 MET A C 1
ATOM 763 O O . MET A 1 99 ? 10.031 6.754 -5.012 1 97.38 99 MET A O 1
ATOM 767 N N . ALA A 1 100 ? 11.164 5.328 -6.293 1 96.44 100 ALA A N 1
ATOM 768 C CA . ALA A 1 100 ? 12.359 6.172 -6.324 1 96.44 100 ALA A CA 1
ATOM 769 C C . ALA A 1 100 ? 12.062 7.516 -6.984 1 96.44 100 ALA A C 1
ATOM 771 O O . ALA A 1 100 ? 12.461 8.562 -6.473 1 96.44 100 ALA A O 1
ATOM 772 N N . VAL A 1 101 ? 11.391 7.469 -8.078 1 96.75 101 VAL A N 1
ATOM 773 C CA . VAL A 1 101 ? 11.039 8.688 -8.805 1 96.75 101 VAL A CA 1
ATOM 774 C C . VAL A 1 101 ? 10.141 9.562 -7.934 1 96.75 101 VAL A C 1
ATOM 776 O O . VAL A 1 101 ? 10.328 10.781 -7.859 1 96.75 101 VAL A O 1
ATOM 779 N N . TRP A 1 102 ? 9.188 8.945 -7.305 1 95.69 102 TRP A N 1
ATOM 780 C CA . TRP A 1 102 ? 8.297 9.672 -6.406 1 95.69 102 TRP A CA 1
ATOM 781 C C . TRP A 1 102 ? 9.094 10.391 -5.316 1 95.69 102 TRP A C 1
ATOM 783 O O . TRP A 1 102 ? 8.828 11.555 -5.008 1 95.69 102 TRP A O 1
ATOM 793 N N . ARG A 1 103 ? 10.07 9.75 -4.75 1 94.31 103 ARG A N 1
ATOM 794 C CA . ARG A 1 103 ? 10.875 10.344 -3.686 1 94.31 103 ARG A CA 1
ATOM 795 C C . ARG A 1 103 ? 11.664 11.547 -4.195 1 94.31 103 ARG A C 1
ATOM 797 O O . ARG A 1 103 ? 11.75 12.57 -3.518 1 94.31 103 ARG A O 1
ATOM 804 N N . ILE A 1 104 ? 12.18 11.414 -5.348 1 92.94 104 ILE A N 1
ATOM 805 C CA . ILE A 1 104 ? 12.969 12.5 -5.926 1 92.94 104 ILE A CA 1
ATOM 806 C C . ILE A 1 104 ? 12.062 13.703 -6.195 1 92.94 104 ILE A C 1
ATOM 808 O O . ILE A 1 104 ? 12.445 14.844 -5.926 1 92.94 104 ILE A O 1
ATOM 812 N N . TYR A 1 105 ? 10.906 13.406 -6.594 1 91 105 TYR A N 1
ATOM 813 C CA . TYR A 1 105 ? 10.023 14.484 -7.004 1 91 105 TYR A CA 1
ATOM 814 C C . TYR A 1 105 ? 9.289 15.078 -5.805 1 91 105 TYR A C 1
ATOM 816 O O . TYR A 1 105 ? 9.062 16.281 -5.746 1 91 105 TYR A O 1
ATOM 824 N N . PHE A 1 106 ? 8.969 14.305 -4.789 1 89.75 106 PHE A N 1
ATOM 825 C CA . PHE A 1 106 ? 8.125 14.773 -3.699 1 89.75 106 PHE A CA 1
ATOM 826 C C . PHE A 1 106 ? 8.938 14.977 -2.428 1 89.75 106 PHE A C 1
ATOM 828 O O . PHE A 1 106 ? 8.836 16.016 -1.782 1 89.75 106 PHE A O 1
ATOM 835 N N . ASP A 1 107 ? 9.734 14.055 -2.105 1 89.44 107 ASP A N 1
ATOM 836 C CA . ASP A 1 107 ? 10.5 14.172 -0.87 1 89.44 107 ASP A CA 1
ATOM 837 C C . ASP A 1 107 ? 11.547 15.281 -0.974 1 89.44 107 ASP A C 1
ATOM 839 O O . ASP A 1 107 ? 11.859 15.938 0.019 1 89.44 107 ASP A O 1
ATOM 843 N N . ARG A 1 108 ? 12.031 15.492 -2.107 1 86.44 108 ARG A N 1
ATOM 844 C CA . ARG A 1 108 ? 13.039 16.531 -2.309 1 86.44 108 ARG A CA 1
ATOM 845 C C . ARG A 1 108 ? 12.469 17.906 -2.018 1 86.44 108 ARG A C 1
ATOM 847 O O . ARG A 1 108 ? 13.203 18.828 -1.634 1 86.44 108 ARG A O 1
ATOM 854 N N . LYS A 1 109 ? 11.25 18.078 -2.176 1 89.5 109 LYS A N 1
ATOM 855 C CA . LYS A 1 109 ? 10.609 19.359 -1.925 1 89.5 109 LYS A CA 1
ATOM 856 C C . LYS A 1 109 ? 10.594 19.688 -0.435 1 89.5 109 LYS A C 1
ATOM 858 O O . LYS A 1 109 ? 10.406 20.844 -0.05 1 89.5 109 LYS A O 1
ATOM 863 N N . LEU A 1 110 ? 10.711 18.641 0.382 1 90.12 110 LEU A N 1
ATOM 864 C CA . LEU A 1 110 ? 10.805 18.859 1.821 1 90.12 110 LEU A CA 1
ATOM 865 C C . LEU A 1 110 ? 12.227 19.266 2.217 1 90.12 110 LEU A C 1
ATOM 867 O O . LEU A 1 110 ? 13.047 18.406 2.553 1 90.12 110 LEU A O 1
ATOM 871 N N . GLU A 1 111 ? 12.453 20.5 2.24 1 84.31 111 GLU A N 1
ATOM 872 C CA . GLU A 1 111 ? 13.789 21.047 2.475 1 84.31 111 GLU A CA 1
ATOM 873 C C . GLU A 1 111 ? 14.352 20.562 3.807 1 84.31 111 GLU A C 1
ATOM 875 O O . GLU A 1 111 ? 15.562 20.359 3.941 1 84.31 111 GLU A O 1
ATOM 880 N N . ASP A 1 112 ? 13.492 20.344 4.703 1 85.88 112 ASP A N 1
ATOM 881 C CA . ASP A 1 112 ? 13.938 19.953 6.035 1 85.88 112 ASP A CA 1
ATOM 882 C C . ASP A 1 112 ? 14.555 18.547 6.02 1 85.88 112 ASP A C 1
ATOM 884 O O . ASP A 1 112 ? 15.258 18.156 6.961 1 85.88 112 ASP A O 1
ATOM 888 N N . LEU A 1 113 ? 14.164 17.797 5.004 1 86.19 113 LEU A N 1
ATOM 889 C CA . LEU A 1 113 ? 14.727 16.453 4.91 1 86.19 113 LEU A CA 1
ATOM 890 C C . LEU A 1 113 ? 16.219 16.516 4.621 1 86.19 113 LEU A C 1
ATOM 892 O O . LEU A 1 113 ? 16.953 15.531 4.848 1 86.19 113 LEU A O 1
ATOM 896 N N . GLY A 1 114 ? 16.594 17.609 4.07 1 81.5 114 GLY A N 1
ATOM 897 C CA . GLY A 1 114 ? 17.984 17.688 3.697 1 81.5 114 GLY A CA 1
ATOM 898 C C . GLY A 1 114 ? 18.406 16.609 2.725 1 81.5 114 GLY A C 1
ATOM 899 O O . GLY A 1 114 ? 17.703 16.328 1.754 1 81.5 114 GLY A O 1
ATOM 900 N N . GLY A 1 115 ? 19.5 15.906 2.811 1 83.88 115 GLY A N 1
ATOM 901 C CA . GLY A 1 115 ? 20.031 14.875 1.934 1 83.88 115 GLY A CA 1
ATOM 902 C C . GLY A 1 115 ? 19.625 13.469 2.354 1 83.88 115 GLY A C 1
ATOM 903 O O . GLY A 1 115 ? 20 12.492 1.698 1 83.88 115 GLY A O 1
ATOM 904 N N . THR A 1 116 ? 18.734 13.414 3.318 1 87.06 116 THR A N 1
ATOM 905 C CA . THR A 1 116 ? 18.453 12.086 3.85 1 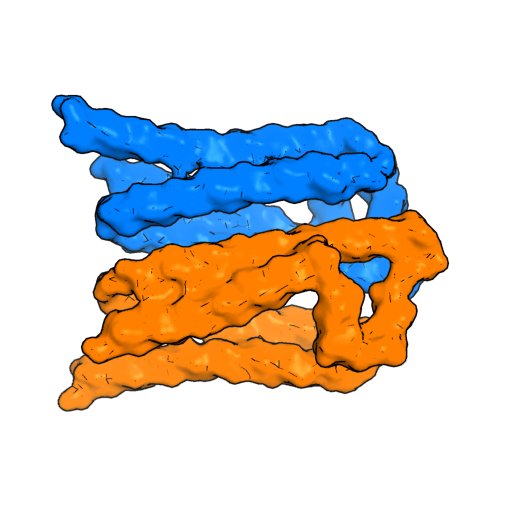87.06 116 THR A CA 1
ATOM 906 C C . THR A 1 116 ? 17.531 11.312 2.9 1 87.06 116 THR A C 1
ATOM 908 O O . THR A 1 116 ? 17.5 10.078 2.934 1 87.06 116 THR A O 1
ATOM 911 N N . TRP A 1 117 ? 16.75 12.047 2.088 1 87.62 117 TRP A N 1
ATOM 912 C CA . TRP A 1 117 ? 15.891 11.398 1.108 1 87.62 117 TRP A CA 1
ATOM 913 C C . TRP A 1 117 ? 16.719 10.547 0.144 1 87.62 117 TRP A C 1
ATOM 915 O O . TRP A 1 117 ? 16.219 9.547 -0.383 1 87.62 117 TRP A O 1
ATOM 925 N N . LEU A 1 118 ? 18 10.852 -0.037 1 91.56 118 LEU A N 1
ATOM 926 C CA . LEU A 1 118 ? 18.859 10.102 -0.936 1 91.56 118 LEU A CA 1
ATOM 927 C C . LEU A 1 118 ? 19.078 8.68 -0.426 1 91.56 118 LEU A C 1
ATOM 929 O O . LEU A 1 118 ? 19.141 7.738 -1.216 1 91.56 118 LEU A O 1
ATOM 933 N N . ARG A 1 119 ? 19.219 8.523 0.842 1 91.25 119 ARG A N 1
ATOM 934 C CA . ARG A 1 119 ? 19.391 7.199 1.43 1 91.25 119 ARG A CA 1
ATOM 935 C C . ARG A 1 119 ? 18.172 6.32 1.16 1 91.25 119 ARG A C 1
ATOM 937 O O . ARG A 1 119 ? 18.312 5.129 0.875 1 91.25 119 ARG A O 1
ATOM 944 N N . LEU A 1 120 ? 17 6.902 1.228 1 93.06 120 LEU A N 1
ATOM 945 C CA . LEU A 1 120 ? 15.773 6.164 0.961 1 93.06 120 LEU A CA 1
ATOM 946 C C . LEU A 1 120 ? 15.68 5.77 -0.509 1 93.06 120 LEU A C 1
ATOM 948 O O . LEU A 1 120 ? 15.258 4.66 -0.833 1 93.06 120 LEU A O 1
ATOM 952 N N . VAL A 1 121 ? 16.125 6.621 -1.361 1 95.31 121 VAL A N 1
ATOM 953 C CA . VAL A 1 121 ? 16.141 6.324 -2.789 1 95.31 121 VAL A CA 1
ATOM 954 C C . VAL A 1 121 ? 17.109 5.168 -3.062 1 95.31 121 VAL A C 1
ATOM 956 O O . VAL A 1 121 ? 16.797 4.262 -3.834 1 95.31 121 VAL A O 1
ATOM 959 N N . VAL A 1 122 ? 18.234 5.215 -2.422 1 95.69 122 VAL A N 1
ATOM 960 C CA . VAL A 1 122 ? 19.203 4.129 -2.568 1 95.69 122 VAL A CA 1
ATOM 961 C C . VAL A 1 122 ? 18.578 2.814 -2.107 1 95.69 122 VAL A C 1
ATOM 963 O O . VAL A 1 122 ? 18.75 1.78 -2.758 1 95.69 122 VAL A O 1
ATOM 966 N N . GLY A 1 123 ? 17.875 2.881 -0.988 1 94.06 123 GLY A N 1
ATOM 967 C CA . GLY A 1 123 ? 17.156 1.699 -0.532 1 94.06 123 GLY A CA 1
ATOM 968 C C . GLY A 1 123 ? 16.172 1.164 -1.556 1 94.06 123 GLY A C 1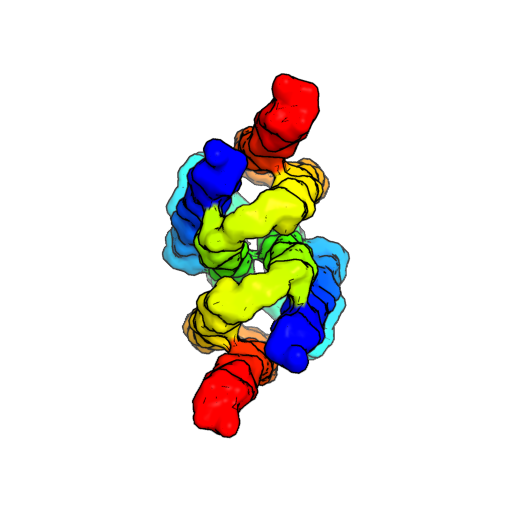
ATOM 969 O O . GLY A 1 123 ? 16.125 -0.042 -1.804 1 94.06 123 GLY A O 1
ATOM 970 N N . ASP A 1 124 ? 15.398 2.047 -2.176 1 96.12 124 ASP A N 1
ATOM 971 C CA . ASP A 1 124 ? 14.453 1.654 -3.221 1 96.12 124 ASP A CA 1
ATOM 972 C C . ASP A 1 124 ? 15.18 0.996 -4.395 1 96.12 124 ASP A C 1
ATOM 974 O O . ASP A 1 124 ? 14.711 -0.003 -4.938 1 96.12 124 ASP A O 1
ATOM 978 N N . ILE A 1 125 ? 16.312 1.57 -4.738 1 96.75 125 ILE A N 1
ATOM 979 C CA . ILE A 1 125 ? 17.094 1.065 -5.867 1 96.75 125 ILE A CA 1
ATOM 980 C C . ILE A 1 125 ? 17.625 -0.324 -5.539 1 96.75 125 ILE A C 1
ATOM 982 O O . ILE A 1 125 ? 17.547 -1.238 -6.363 1 96.75 125 ILE A O 1
ATOM 986 N N . VAL A 1 126 ? 18.109 -0.496 -4.34 1 97.31 126 VAL A N 1
ATOM 987 C CA . VAL A 1 126 ? 18.672 -1.78 -3.934 1 97.31 126 VAL A CA 1
ATOM 988 C C . VAL A 1 126 ? 17.578 -2.848 -3.943 1 97.31 126 VAL A C 1
ATOM 990 O O . VAL A 1 126 ? 17.781 -3.947 -4.465 1 97.31 126 VAL A O 1
ATOM 993 N N . LEU A 1 127 ? 16.438 -2.523 -3.408 1 97.62 127 LEU A N 1
ATOM 994 C CA . LEU A 1 127 ? 15.344 -3.484 -3.4 1 97.62 127 LEU A CA 1
ATOM 995 C C . LEU A 1 127 ? 14.875 -3.783 -4.82 1 97.62 127 LEU A C 1
ATOM 997 O O . LEU A 1 127 ? 14.633 -4.941 -5.168 1 97.62 127 LEU A O 1
ATOM 1001 N N . GLY A 1 128 ? 14.789 -2.756 -5.695 1 97.88 128 GLY A N 1
ATOM 1002 C CA . GLY A 1 128 ? 14.461 -2.977 -7.094 1 97.88 128 GLY A CA 1
ATOM 1003 C C . GLY A 1 128 ? 15.484 -3.838 -7.816 1 97.88 128 GLY A C 1
ATOM 1004 O O . GLY A 1 128 ? 15.117 -4.699 -8.617 1 97.88 128 GLY A O 1
ATOM 1005 N N . LEU A 1 129 ? 16.734 -3.631 -7.523 1 97.94 129 LEU A N 1
ATOM 1006 C CA . LEU A 1 129 ? 17.812 -4.375 -8.172 1 97.94 129 LEU A CA 1
ATOM 1007 C C . LEU A 1 129 ? 17.75 -5.855 -7.801 1 97.94 129 LEU A C 1
ATOM 1009 O O . LEU A 1 129 ? 18.141 -6.715 -8.594 1 97.94 129 LEU A O 1
ATOM 1013 N N . SER A 1 130 ? 17.281 -6.168 -6.617 1 97.5 130 SER A N 1
ATOM 1014 C CA . SER A 1 130 ? 17.141 -7.578 -6.258 1 97.5 130 SER A CA 1
ATOM 1015 C C . SER A 1 130 ? 16.188 -8.297 -7.199 1 97.5 130 SER A C 1
ATOM 1017 O O . SER A 1 130 ? 16.406 -9.461 -7.543 1 97.5 130 SER A O 1
ATOM 1019 N N . TRP A 1 131 ? 15.125 -7.633 -7.668 1 97.81 131 TRP A N 1
ATOM 1020 C CA . TRP A 1 131 ? 14.219 -8.227 -8.648 1 97.81 131 TRP A CA 1
ATOM 1021 C C . TRP A 1 131 ? 14.891 -8.344 -10.008 1 97.81 131 TRP A C 1
ATOM 1023 O O . TRP A 1 131 ? 14.656 -9.312 -10.742 1 97.81 131 TRP A O 1
ATOM 1033 N N . CYS A 1 132 ? 15.695 -7.352 -10.352 1 97.38 132 CYS A N 1
ATOM 1034 C CA . CYS A 1 132 ? 16.453 -7.434 -11.594 1 97.38 132 CYS A CA 1
ATOM 1035 C C . CYS A 1 132 ? 17.391 -8.633 -11.578 1 97.38 132 CYS A C 1
ATOM 1037 O O . CYS A 1 132 ? 17.531 -9.328 -12.586 1 97.38 132 CYS A O 1
ATOM 1039 N N . PHE A 1 133 ? 18.031 -8.812 -10.484 1 96.81 133 PHE A N 1
ATOM 1040 C CA . PHE A 1 133 ? 18.906 -9.969 -10.336 1 96.81 133 PHE A CA 1
ATOM 1041 C C . PHE A 1 133 ? 18.125 -11.266 -10.523 1 96.81 133 PHE A C 1
ATOM 1043 O O . PHE A 1 133 ? 18.594 -12.188 -11.188 1 96.81 133 PHE A O 1
ATOM 1050 N N . PHE A 1 134 ? 17.016 -11.32 -9.898 1 97.06 134 PHE A N 1
ATOM 1051 C CA . PHE A 1 134 ? 16.172 -12.492 -10.07 1 97.06 134 PHE A CA 1
ATOM 1052 C C . PHE A 1 134 ? 15.867 -12.727 -11.547 1 97.06 134 PHE A C 1
ATOM 1054 O O . PHE A 1 134 ? 15.961 -13.852 -12.031 1 97.06 134 PHE A O 1
ATOM 1061 N N . LEU A 1 135 ? 15.5 -11.719 -12.289 1 96.38 135 LEU A N 1
ATOM 1062 C CA . LEU A 1 135 ? 15.141 -11.836 -13.695 1 96.38 135 LEU A CA 1
ATOM 1063 C C . LEU A 1 135 ? 16.344 -12.289 -14.523 1 96.38 135 LEU A C 1
ATOM 1065 O O . LEU A 1 135 ? 16.203 -13.156 -15.391 1 96.38 135 LEU A O 1
ATOM 1069 N N . VAL A 1 136 ? 17.422 -11.742 -14.273 1 94.88 136 VAL A N 1
ATOM 1070 C CA . VAL A 1 136 ? 18.641 -12.117 -15.008 1 94.88 136 VAL A CA 1
ATOM 1071 C C . VAL A 1 136 ? 19 -13.57 -14.688 1 94.88 136 VAL A C 1
ATOM 1073 O O . VAL A 1 136 ? 19.328 -14.344 -15.594 1 94.88 136 VAL A O 1
ATOM 1076 N N . TYR A 1 137 ? 18.875 -13.898 -13.422 1 91.88 137 TYR A N 1
ATOM 1077 C CA . TYR A 1 137 ? 19.188 -15.25 -12.984 1 91.88 137 TYR A CA 1
ATOM 1078 C C . TYR A 1 137 ? 18.266 -16.266 -13.664 1 91.88 137 TYR A C 1
ATOM 1080 O O . TYR A 1 137 ? 18.734 -17.297 -14.164 1 91.88 137 TYR A O 1
ATOM 1088 N N . THR A 1 138 ? 17.031 -15.969 -13.695 1 91.19 138 THR A N 1
ATOM 1089 C CA . THR A 1 138 ? 16.062 -16.875 -14.305 1 91.19 138 THR A CA 1
ATOM 1090 C C . THR A 1 138 ? 16.281 -16.953 -15.812 1 91.19 138 THR A C 1
ATOM 1092 O O . THR A 1 138 ? 16.094 -18 -16.422 1 91.19 138 THR A O 1
ATOM 1095 N N . TRP A 1 139 ? 16.578 -15.82 -16.422 1 88.88 139 TRP A N 1
ATOM 1096 C CA . TRP A 1 139 ? 16.875 -15.789 -17.859 1 88.88 139 TRP A CA 1
ATOM 1097 C C . TRP A 1 139 ? 18.078 -16.672 -18.188 1 88.88 139 TRP A C 1
ATOM 1099 O O . TRP A 1 139 ? 18.047 -17.438 -19.141 1 88.88 139 TRP A O 1
ATOM 1109 N N . ARG A 1 140 ? 19.062 -16.734 -17.359 1 87.81 140 ARG A N 1
ATOM 1110 C CA . ARG A 1 140 ? 20.281 -17.516 -17.562 1 87.81 140 ARG A CA 1
ATOM 1111 C C . ARG A 1 140 ? 20 -19.016 -17.391 1 87.81 140 ARG A C 1
ATOM 1113 O O . ARG A 1 140 ? 20.516 -19.844 -18.141 1 87.81 140 ARG A O 1
ATOM 1120 N N . GLU A 1 141 ? 19.188 -19.25 -16.438 1 83.88 141 GLU A N 1
ATOM 1121 C CA . GLU A 1 141 ? 18.859 -20.656 -16.203 1 83.88 141 GLU A CA 1
ATOM 1122 C C . GLU A 1 141 ? 18.047 -21.234 -17.359 1 83.88 141 GLU A C 1
ATOM 1124 O O . GLU A 1 141 ? 18.141 -22.422 -17.656 1 83.88 141 GLU A O 1
ATOM 1129 N N . LYS A 1 142 ? 17.297 -20.406 -17.953 1 83.19 142 LYS A N 1
ATOM 1130 C CA . LYS A 1 142 ? 16.469 -20.859 -19.062 1 83.19 142 LYS A CA 1
ATOM 1131 C C . LYS A 1 142 ? 17.281 -21.016 -20.344 1 83.19 142 LYS A C 1
ATOM 1133 O O . LYS A 1 142 ? 16.984 -21.906 -21.156 1 83.19 142 LYS A O 1
ATOM 1138 N N . TYR A 1 143 ? 18.266 -20.219 -20.547 1 84.19 143 TYR A N 1
ATOM 1139 C CA . TYR A 1 143 ? 18.953 -20.203 -21.844 1 84.19 143 TYR A CA 1
ATOM 1140 C C . TYR A 1 143 ? 20.359 -20.766 -21.719 1 84.19 143 TYR A C 1
ATOM 1142 O O . TYR A 1 143 ? 21.047 -20.969 -22.719 1 84.19 143 TYR A O 1
ATOM 1150 N N . ASP A 1 144 ? 20.891 -20.844 -20.562 1 74.12 144 ASP A N 1
ATOM 1151 C CA . ASP A 1 144 ? 22.156 -21.578 -20.406 1 74.12 144 ASP A CA 1
ATOM 1152 C C . ASP A 1 144 ? 21.906 -23.062 -20.125 1 74.12 144 ASP A C 1
ATOM 1154 O O . ASP A 1 144 ? 22.609 -23.922 -20.656 1 74.12 144 ASP A O 1
ATOM 1158 N N . MET B 1 1 ? -14.891 -21.578 -13.727 1 79.31 1 MET B N 1
ATOM 1159 C CA . MET B 1 1 ? -15.758 -20.547 -13.164 1 79.31 1 MET B CA 1
ATOM 1160 C C . MET B 1 1 ? -15.078 -19.844 -11.992 1 79.31 1 MET B C 1
ATOM 1162 O O . MET B 1 1 ? -15.008 -18.609 -11.961 1 79.31 1 MET B O 1
ATOM 1166 N N . GLU B 1 2 ? -14.352 -20.531 -11.195 1 82.12 2 GLU B N 1
ATOM 1167 C CA . GLU B 1 2 ? -13.703 -19.969 -10.016 1 82.12 2 GLU B CA 1
ATOM 1168 C C . GLU B 1 2 ? -12.586 -19.016 -10.398 1 82.12 2 GLU B C 1
ATOM 1170 O O . GLU B 1 2 ? -12.516 -17.891 -9.875 1 82.12 2 GLU B O 1
ATOM 1175 N N . SER B 1 3 ? -11.898 -19.359 -11.406 1 88.19 3 SER B N 1
ATOM 1176 C CA . SER B 1 3 ? -10.773 -18.516 -11.805 1 88.19 3 SER B CA 1
ATOM 1177 C C . SER B 1 3 ? -11.258 -17.219 -12.445 1 88.19 3 SER B C 1
ATOM 1179 O O . SER B 1 3 ? -10.625 -16.172 -12.305 1 88.19 3 SER B O 1
ATOM 1181 N N . TYR B 1 4 ? -12.367 -17.359 -13.133 1 94.31 4 TYR B N 1
ATOM 1182 C CA . TYR B 1 4 ? -12.906 -16.141 -13.742 1 94.31 4 TYR B CA 1
ATOM 1183 C C . TYR B 1 4 ? -13.43 -15.18 -12.688 1 94.31 4 TYR B C 1
ATOM 1185 O O . TYR B 1 4 ? -13.188 -13.977 -12.766 1 94.31 4 TYR B O 1
ATOM 1193 N N . THR B 1 5 ? -14.133 -15.75 -11.719 1 95.62 5 THR B N 1
ATOM 1194 C CA . THR B 1 5 ? -14.633 -14.914 -10.633 1 95.62 5 THR B CA 1
ATOM 1195 C C . THR B 1 5 ? -13.477 -14.273 -9.875 1 95.62 5 THR B C 1
ATOM 1197 O O . THR B 1 5 ? -13.547 -13.094 -9.516 1 95.62 5 THR B O 1
ATOM 1200 N N . PHE B 1 6 ? -12.453 -15 -9.617 1 97.75 6 PHE B N 1
ATOM 1201 C CA . PHE B 1 6 ? -11.258 -14.469 -8.969 1 97.75 6 PHE B CA 1
ATOM 1202 C C . PHE B 1 6 ? -10.672 -13.32 -9.773 1 97.75 6 PHE B C 1
ATOM 1204 O O . PHE B 1 6 ? -10.352 -12.266 -9.219 1 97.75 6 PHE B O 1
ATOM 1211 N N . PHE B 1 7 ? -10.586 -13.484 -11.062 1 98.12 7 PHE B N 1
ATOM 1212 C CA . PHE B 1 7 ? -10.039 -12.469 -11.953 1 98.12 7 PHE B CA 1
ATOM 1213 C C . PHE B 1 7 ? -10.859 -11.188 -11.867 1 98.12 7 PHE B C 1
ATOM 1215 O O . PHE B 1 7 ? -10.305 -10.094 -11.711 1 98.12 7 PHE B O 1
ATOM 1222 N N . VAL B 1 8 ? -12.117 -11.336 -11.922 1 97.88 8 VAL B N 1
ATOM 1223 C CA . VAL B 1 8 ? -13.008 -10.18 -11.945 1 97.88 8 VAL B CA 1
ATOM 1224 C C . VAL B 1 8 ? -12.891 -9.414 -10.625 1 97.88 8 VAL B C 1
ATOM 1226 O O . VAL B 1 8 ? -12.789 -8.188 -10.625 1 97.88 8 VAL B O 1
ATOM 1229 N N . ILE B 1 9 ? -12.867 -10.086 -9.508 1 98.38 9 ILE B N 1
ATOM 1230 C CA . ILE B 1 9 ? -12.781 -9.445 -8.203 1 98.38 9 ILE B CA 1
ATOM 1231 C C . ILE B 1 9 ? -11.422 -8.766 -8.039 1 98.38 9 ILE B C 1
ATOM 1233 O O . ILE B 1 9 ? -11.344 -7.621 -7.594 1 98.38 9 ILE B O 1
ATOM 1237 N N . CYS B 1 10 ? -10.383 -9.414 -8.461 1 98.56 10 CYS B N 1
ATOM 1238 C CA . CYS B 1 10 ? -9.047 -8.828 -8.406 1 98.56 10 CYS B CA 1
ATOM 1239 C C . CYS B 1 10 ? -8.977 -7.555 -9.242 1 98.56 10 CYS B C 1
ATOM 1241 O O . CYS B 1 10 ? -8.461 -6.535 -8.789 1 98.56 10 CYS B O 1
ATOM 1243 N N . VAL B 1 11 ? -9.531 -7.645 -10.469 1 98.56 11 VAL B N 1
ATOM 1244 C CA . VAL B 1 11 ? -9.477 -6.492 -11.359 1 98.56 11 VAL B CA 1
ATOM 1245 C C . VAL B 1 11 ? -10.297 -5.344 -10.781 1 98.56 11 VAL B C 1
ATOM 1247 O O . VAL B 1 11 ? -9.867 -4.188 -10.812 1 98.56 11 VAL B O 1
ATOM 1250 N N . LEU B 1 12 ? -11.453 -5.664 -10.25 1 98.06 12 LEU B N 1
ATOM 1251 C CA . LEU B 1 12 ? -12.289 -4.641 -9.633 1 98.06 12 LEU B CA 1
ATOM 1252 C C . LEU B 1 12 ? -11.547 -3.953 -8.492 1 98.06 12 LEU B C 1
ATOM 1254 O O . LEU B 1 12 ? -11.461 -2.723 -8.453 1 98.06 12 LEU B O 1
ATOM 1258 N N . HIS B 1 13 ? -11.07 -4.73 -7.551 1 98.69 13 HIS B N 1
ATOM 1259 C CA . HIS B 1 13 ? -10.32 -4.18 -6.43 1 98.69 13 HIS B CA 1
ATOM 1260 C C . HIS B 1 13 ? -9.094 -3.416 -6.914 1 98.69 13 HIS B C 1
ATOM 1262 O O . HIS B 1 13 ? -8.75 -2.367 -6.363 1 98.69 13 HIS B O 1
ATOM 1268 N N . SER B 1 14 ? -8.445 -3.893 -7.941 1 98.81 14 SER B N 1
ATOM 1269 C CA . SER B 1 14 ? -7.273 -3.242 -8.508 1 98.81 14 SER B CA 1
ATOM 1270 C C . SER B 1 14 ? -7.625 -1.877 -9.094 1 98.81 14 SER B C 1
ATOM 1272 O O . SER B 1 14 ? -6.961 -0.881 -8.797 1 98.81 14 SER B O 1
ATOM 1274 N N . VAL B 1 15 ? -8.617 -1.824 -9.883 1 98.5 15 VAL B N 1
ATOM 1275 C CA . VAL B 1 15 ? -9.008 -0.579 -10.539 1 98.5 15 VAL B CA 1
ATOM 1276 C C . VAL B 1 15 ? -9.375 0.464 -9.484 1 98.5 15 VAL B C 1
ATOM 1278 O O . VAL B 1 15 ? -9 1.633 -9.602 1 98.5 15 VAL B O 1
ATOM 1281 N N . VAL B 1 16 ? -10.07 0.05 -8.422 1 97.88 16 VAL B N 1
ATOM 1282 C CA . VAL B 1 16 ? -10.43 0.958 -7.34 1 97.88 16 VAL B CA 1
ATOM 1283 C C . VAL B 1 16 ? -9.156 1.476 -6.664 1 97.88 16 VAL B C 1
ATOM 1285 O O . VAL B 1 16 ? -8.992 2.684 -6.484 1 97.88 16 VAL B O 1
ATOM 1288 N N . ALA B 1 17 ? -8.25 0.62 -6.312 1 98.44 17 ALA B N 1
ATOM 1289 C CA . ALA B 1 17 ? -7.016 1.012 -5.633 1 98.44 17 ALA B CA 1
ATOM 1290 C C . ALA B 1 17 ? -6.137 1.865 -6.543 1 98.44 17 ALA B C 1
ATOM 1292 O O . ALA B 1 17 ? -5.578 2.875 -6.105 1 98.44 17 ALA B O 1
ATOM 1293 N N . LEU B 1 18 ? -6.051 1.52 -7.82 1 98.5 18 LEU B N 1
ATOM 1294 C CA . LEU B 1 18 ? -5.23 2.27 -8.766 1 98.5 18 LEU B CA 1
ATOM 1295 C C . LEU B 1 18 ? -5.773 3.682 -8.953 1 98.5 18 LEU B C 1
ATOM 1297 O O . LEU B 1 18 ? -5.016 4.652 -8.914 1 98.5 18 LEU B O 1
ATOM 1301 N N . THR B 1 19 ? -7.055 3.744 -9.148 1 97.56 19 THR B N 1
ATOM 1302 C CA . THR B 1 19 ? -7.656 5.047 -9.406 1 97.56 19 THR B CA 1
ATOM 1303 C C . THR B 1 19 ? -7.605 5.926 -8.156 1 97.56 19 THR B C 1
ATOM 1305 O O . THR B 1 19 ? -7.18 7.078 -8.227 1 97.56 19 THR B O 1
ATOM 1308 N N . CYS B 1 20 ? -8.008 5.402 -7.004 1 96.75 20 CYS B N 1
ATOM 1309 C CA . CYS B 1 20 ? -7.938 6.168 -5.766 1 96.75 20 CYS B CA 1
ATOM 1310 C C . CYS B 1 20 ? -6.496 6.555 -5.441 1 96.75 20 CYS B C 1
ATOM 1312 O O . CYS B 1 20 ? -6.23 7.688 -5.035 1 96.75 20 CYS B O 1
ATOM 1314 N N . GLY B 1 21 ? -5.566 5.555 -5.648 1 97.81 21 GLY B N 1
ATOM 1315 C CA . GLY B 1 21 ? -4.16 5.836 -5.398 1 97.81 21 GLY B CA 1
ATOM 1316 C C . GLY B 1 21 ? -3.604 6.934 -6.285 1 97.81 21 GLY B C 1
ATOM 1317 O O . GLY B 1 21 ? -2.9 7.828 -5.809 1 97.81 21 GLY B O 1
ATOM 1318 N N . ALA B 1 22 ? -3.936 6.883 -7.543 1 97.31 22 ALA B N 1
ATOM 1319 C CA . ALA B 1 22 ? -3.455 7.898 -8.477 1 97.31 22 ALA B CA 1
ATOM 1320 C C . ALA B 1 22 ? -4.023 9.273 -8.133 1 97.31 22 ALA B C 1
ATOM 1322 O O . ALA B 1 22 ? -3.295 10.266 -8.109 1 97.31 22 ALA B O 1
ATOM 1323 N N . ILE B 1 23 ? -5.242 9.328 -7.828 1 97.06 23 ILE B N 1
ATOM 1324 C CA . ILE B 1 23 ? -5.879 10.602 -7.496 1 97.06 23 ILE B CA 1
ATOM 1325 C C . ILE B 1 23 ? -5.293 11.148 -6.199 1 97.06 23 ILE B C 1
ATOM 1327 O O . ILE B 1 23 ? -4.988 12.336 -6.098 1 97.06 23 ILE B O 1
ATOM 1331 N N . MET B 1 24 ? -5.121 10.266 -5.246 1 95.31 24 MET B N 1
ATOM 1332 C CA . MET B 1 24 ? -4.559 10.68 -3.965 1 95.31 24 MET B CA 1
ATOM 1333 C C . MET B 1 24 ? -3.135 11.203 -4.141 1 95.31 24 MET B C 1
ATOM 1335 O O . MET B 1 24 ? -2.715 12.125 -3.441 1 95.31 24 MET B O 1
ATOM 1339 N N . MET B 1 25 ? -2.395 10.602 -5.074 1 95.31 25 MET B N 1
ATOM 1340 C CA . MET B 1 25 ? -0.991 10.953 -5.27 1 95.31 25 MET B CA 1
ATOM 1341 C C . MET B 1 25 ? -0.858 12.336 -5.898 1 95.31 25 MET B C 1
ATOM 1343 O O . MET B 1 25 ? 0.008 13.125 -5.504 1 95.31 25 MET B O 1
ATOM 1347 N N . PHE B 1 26 ? -1.816 12.727 -6.781 1 94.19 26 PHE B N 1
ATOM 1348 C CA . PHE B 1 26 ? -1.595 13.93 -7.574 1 94.19 26 PHE B CA 1
ATOM 1349 C C . PHE B 1 26 ? -2.707 14.945 -7.34 1 94.19 26 PHE B C 1
ATOM 1351 O O . PHE B 1 26 ? -2.537 16.125 -7.613 1 94.19 26 PHE B O 1
ATOM 1358 N N . TYR B 1 27 ? -3.807 14.492 -6.883 1 93 27 TYR B N 1
ATOM 1359 C CA . TYR B 1 27 ? -4.977 15.352 -6.703 1 93 27 TYR B CA 1
ATOM 1360 C C . TYR B 1 27 ? -5.676 15.047 -5.383 1 93 27 TYR B C 1
ATOM 1362 O O . TYR B 1 27 ? -6.883 14.805 -5.355 1 93 27 TYR B O 1
ATOM 1370 N N . THR B 1 28 ? -4.922 15.109 -4.371 1 90.25 28 THR B N 1
ATOM 1371 C CA . THR B 1 28 ? -5.402 14.719 -3.053 1 90.25 28 THR B CA 1
ATOM 1372 C C . THR B 1 28 ? -6.621 15.547 -2.658 1 90.25 28 THR B C 1
ATOM 1374 O O . THR B 1 28 ? -7.598 15.016 -2.129 1 90.25 28 THR B O 1
ATOM 1377 N N . ASN B 1 29 ? -6.547 16.859 -2.936 1 90.25 29 ASN B N 1
ATOM 1378 C CA . ASN B 1 29 ? -7.656 17.719 -2.547 1 90.25 29 ASN B CA 1
ATOM 1379 C C . ASN B 1 29 ? -8.961 17.281 -3.193 1 90.25 29 ASN B C 1
ATOM 1381 O O . ASN B 1 29 ? -10.016 17.297 -2.549 1 90.25 29 ASN B O 1
ATOM 1385 N N . GLU B 1 30 ? -8.922 16.891 -4.398 1 89.81 30 GLU B N 1
ATOM 1386 C CA . GLU B 1 30 ? -10.109 16.422 -5.094 1 89.81 30 GLU B CA 1
ATOM 1387 C C . GLU B 1 30 ? -10.656 15.148 -4.449 1 89.81 30 GLU B C 1
ATOM 1389 O O . GLU B 1 30 ? -11.875 14.984 -4.32 1 89.81 30 GLU B O 1
ATOM 1394 N N . LEU B 1 31 ? -9.812 14.344 -4.039 1 90.5 31 LEU B N 1
ATOM 1395 C CA . LEU B 1 31 ? -10.25 13.109 -3.404 1 90.5 31 LEU B CA 1
ATOM 1396 C C . LEU B 1 31 ? -10.891 13.391 -2.049 1 90.5 31 LEU B C 1
ATOM 1398 O O . LEU B 1 31 ? -11.914 12.797 -1.708 1 90.5 31 LEU B O 1
ATOM 1402 N N . VAL B 1 32 ? -10.305 14.258 -1.359 1 91.31 32 VAL B N 1
ATOM 1403 C CA . VAL B 1 32 ? -10.82 14.57 -0.03 1 91.31 32 VAL B CA 1
ATOM 1404 C C . VAL B 1 32 ? -12.172 15.281 -0.151 1 91.31 32 VAL B C 1
ATOM 1406 O O . VAL B 1 32 ? -13.102 14.992 0.602 1 91.31 32 VAL B O 1
ATOM 1409 N N . VAL B 1 33 ? -12.281 16.203 -1.092 1 91.81 33 VAL B N 1
ATOM 1410 C CA . VAL B 1 33 ? -13.547 16.891 -1.325 1 91.81 33 VAL B CA 1
ATOM 1411 C C . VAL B 1 33 ? -14.617 15.875 -1.729 1 91.81 33 VAL B C 1
ATOM 1413 O O . VAL B 1 33 ? -15.75 15.938 -1.249 1 91.81 33 VAL B O 1
ATOM 1416 N N . PHE B 1 34 ? -14.258 14.977 -2.52 1 88.81 34 PHE B N 1
ATOM 1417 C CA . PHE B 1 34 ? -15.18 13.938 -2.967 1 88.81 34 PHE B CA 1
ATOM 1418 C C . PHE B 1 34 ? -15.586 13.039 -1.806 1 88.81 34 PHE B C 1
ATOM 1420 O O . PHE B 1 34 ? -16.766 12.695 -1.661 1 88.81 34 PHE B O 1
ATOM 1427 N N . SER B 1 35 ? -14.656 12.656 -0.996 1 88.88 35 SER B N 1
ATOM 1428 C CA . SER B 1 35 ? -14.883 11.656 0.043 1 88.88 35 SER B CA 1
ATOM 1429 C C . SER B 1 35 ? -15.531 12.273 1.276 1 88.88 35 SER B C 1
ATOM 1431 O O . SER B 1 35 ? -16.312 11.617 1.964 1 88.88 35 SER B O 1
ATOM 1433 N N . HIS B 1 36 ? -15.281 13.555 1.59 1 90.19 36 HIS B N 1
ATOM 1434 C CA . HIS B 1 36 ? -15.695 14.109 2.873 1 90.19 36 HIS B CA 1
ATOM 1435 C C . HIS B 1 36 ? -16.5 15.391 2.684 1 90.19 36 HIS B C 1
ATOM 1437 O O . HIS B 1 36 ? -17.078 15.914 3.639 1 90.19 36 HIS B O 1
ATOM 1443 N N . GLY B 1 37 ? -16.469 15.977 1.471 1 89.69 37 GLY B N 1
ATOM 1444 C CA . GLY B 1 37 ? -17.141 17.25 1.212 1 89.69 37 GLY B CA 1
ATOM 1445 C C . GLY B 1 37 ? -16.203 18.438 1.313 1 89.69 37 GLY B C 1
ATOM 1446 O O . GLY B 1 37 ? -15.156 18.359 1.96 1 89.69 37 GLY B O 1
ATOM 1447 N N . LYS B 1 38 ? -16.547 19.562 0.827 1 91.81 38 LYS B N 1
ATOM 1448 C CA . LYS B 1 38 ? -15.711 20.75 0.719 1 91.81 38 LYS B CA 1
ATOM 1449 C C . LYS B 1 38 ? -15.414 21.344 2.096 1 91.81 38 LYS B C 1
ATOM 1451 O O . LYS B 1 38 ? -14.289 21.75 2.369 1 91.81 38 LYS B O 1
ATOM 1456 N N . GLU B 1 39 ? -16.391 21.328 2.926 1 89.19 39 GLU B N 1
ATOM 1457 C CA . GLU B 1 39 ? -16.219 21.922 4.246 1 89.19 39 GLU B CA 1
ATOM 1458 C C . GLU B 1 39 ? -15.203 21.141 5.082 1 89.19 39 GLU B C 1
ATOM 1460 O O . GLU B 1 39 ? -14.297 21.719 5.668 1 89.19 39 GLU B O 1
ATOM 1465 N N . THR B 1 40 ? -15.367 19.875 5.078 1 89.19 40 THR B N 1
ATOM 1466 C CA . THR B 1 40 ? -14.445 19.016 5.812 1 89.19 40 THR B CA 1
ATOM 1467 C C . THR B 1 40 ? -13.047 19.078 5.207 1 89.19 40 THR B C 1
ATOM 1469 O O . THR B 1 40 ? -12.055 19.156 5.934 1 89.19 40 THR B O 1
ATOM 1472 N N . ALA B 1 41 ? -12.953 19.156 3.908 1 90.69 41 ALA B N 1
ATOM 1473 C CA . ALA B 1 41 ? -11.672 19.188 3.213 1 90.69 41 ALA B CA 1
ATOM 1474 C C . ALA B 1 41 ? -10.875 20.438 3.604 1 90.69 41 ALA B C 1
ATOM 1476 O O . ALA B 1 41 ? -9.656 20.359 3.771 1 90.69 41 ALA B O 1
ATOM 1477 N N . SER B 1 42 ? -11.492 21.5 3.756 1 89.25 42 SER B N 1
ATOM 1478 C CA . SER B 1 42 ? -10.812 22.734 4.105 1 89.25 42 SER B CA 1
ATOM 1479 C C . SER B 1 42 ? -10.188 22.656 5.496 1 89.25 42 SER B C 1
ATOM 1481 O O . SER B 1 42 ? -9.18 23.312 5.77 1 89.25 42 SER B O 1
ATOM 1483 N N . LYS B 1 43 ? -10.758 21.812 6.344 1 88.81 43 LYS B N 1
ATOM 1484 C CA . LYS B 1 43 ? -10.266 21.672 7.715 1 88.81 43 LYS B CA 1
ATOM 1485 C C . LYS B 1 43 ? -9.148 20.641 7.801 1 88.81 43 LYS B C 1
ATOM 1487 O O . LYS B 1 43 ? -8.484 20.516 8.836 1 88.81 43 LYS B O 1
ATOM 1492 N N . LEU B 1 44 ? -9.031 19.953 6.742 1 89.56 44 LEU B N 1
ATOM 1493 C CA . LEU B 1 44 ? -8.031 18.891 6.746 1 89.56 44 LEU B CA 1
ATOM 1494 C C . LEU B 1 44 ? -6.754 19.328 6.043 1 89.56 44 LEU B C 1
ATOM 1496 O O . LEU B 1 44 ? -5.863 18.516 5.789 1 89.56 44 LEU B O 1
ATOM 1500 N N . THR B 1 45 ? -6.801 20.641 5.906 1 86.62 45 THR B N 1
ATOM 1501 C CA . THR B 1 45 ? -5.609 21.203 5.281 1 86.62 45 THR B CA 1
ATOM 1502 C C . THR B 1 45 ? -4.66 21.766 6.336 1 86.62 45 THR B C 1
ATOM 1504 O O . THR B 1 45 ? -5.086 22.125 7.438 1 86.62 45 THR B O 1
ATOM 1507 N N . GLY B 1 46 ? -3.406 21.688 6.336 1 87.94 46 GLY B N 1
ATOM 1508 C CA . GLY B 1 46 ? -2.406 22.203 7.25 1 87.94 46 GLY B CA 1
ATOM 1509 C C . GLY B 1 46 ? -2.561 23.703 7.508 1 87.94 46 GLY B C 1
ATOM 1510 O O . GLY B 1 46 ? -3.037 24.438 6.645 1 87.94 46 GLY B O 1
ATOM 1511 N N . SER B 1 47 ? -2.176 24.141 8.742 1 90.56 47 SER B N 1
ATOM 1512 C CA . SER B 1 47 ? -2.363 25.516 9.188 1 90.56 47 SER B CA 1
ATOM 1513 C C . SER B 1 47 ? -1.319 26.453 8.57 1 90.56 47 SER B C 1
ATOM 1515 O O . SER B 1 47 ? -1.564 27.641 8.406 1 90.56 47 SER B O 1
ATOM 1517 N N . THR B 1 48 ? -0.156 25.938 8.312 1 92.06 48 THR B N 1
ATOM 1518 C CA . THR B 1 48 ? 0.933 26.688 7.703 1 92.06 48 THR B CA 1
ATOM 1519 C C . THR B 1 48 ? 1.332 26.078 6.363 1 92.06 48 THR B C 1
ATOM 1521 O O . THR B 1 48 ? 1.047 24.906 6.102 1 92.06 48 THR B O 1
ATOM 1524 N N . PRO B 1 49 ? 1.964 26.906 5.488 1 92 49 PRO B N 1
ATOM 1525 C CA . PRO B 1 49 ? 2.453 26.328 4.23 1 92 49 PRO B CA 1
ATOM 1526 C C . PRO B 1 49 ? 3.357 25.125 4.438 1 92 49 PRO B C 1
ATOM 1528 O O . PRO B 1 49 ? 3.309 24.172 3.658 1 92 49 PRO B O 1
ATOM 1531 N N . HIS B 1 50 ? 4.133 25.156 5.422 1 92.06 50 HIS B N 1
ATOM 1532 C CA . HIS B 1 50 ? 5 24.047 5.754 1 92.06 50 HIS B CA 1
ATOM 1533 C C . HIS B 1 50 ? 4.184 22.812 6.129 1 92.06 50 HIS B C 1
ATOM 1535 O O . HIS B 1 50 ? 4.449 21.703 5.637 1 92.06 50 HIS B O 1
ATOM 1541 N N . ASP B 1 51 ? 3.211 22.953 7.008 1 93.06 51 ASP B N 1
ATOM 1542 C CA . ASP B 1 51 ? 2.361 21.844 7.406 1 93.06 51 ASP B CA 1
ATOM 1543 C C . ASP B 1 51 ? 1.583 21.281 6.215 1 93.06 51 ASP B C 1
ATOM 1545 O O . ASP B 1 51 ? 1.378 20.078 6.105 1 93.06 51 ASP B O 1
ATOM 1549 N N . GLN B 1 52 ? 1.166 22.172 5.379 1 92.5 52 GLN B N 1
ATOM 1550 C CA . GLN B 1 52 ? 0.44 21.75 4.184 1 92.5 52 GLN B CA 1
ATOM 1551 C C . GLN B 1 52 ? 1.312 20.875 3.287 1 92.5 52 GLN B C 1
ATOM 1553 O O . GLN B 1 52 ? 0.85 19.859 2.766 1 92.5 52 GLN B O 1
ATOM 1558 N N . LEU B 1 53 ? 2.506 21.312 3.123 1 93.12 53 LEU B N 1
ATOM 1559 C CA . LEU B 1 53 ? 3.432 20.531 2.311 1 93.12 53 LEU B CA 1
ATOM 1560 C C . LEU B 1 53 ? 3.67 19.156 2.928 1 93.12 53 LEU B C 1
ATOM 1562 O O . LEU B 1 53 ? 3.727 18.156 2.213 1 93.12 53 LEU B O 1
ATOM 1566 N N . LEU B 1 54 ? 3.795 19.078 4.258 1 92.56 54 LEU B N 1
ATOM 1567 C CA . LEU B 1 54 ? 3.996 17.812 4.945 1 92.56 54 LEU B CA 1
ATOM 1568 C C . LEU B 1 54 ? 2.807 16.875 4.73 1 92.56 54 LEU B C 1
ATOM 1570 O O . LEU B 1 54 ? 2.982 15.703 4.406 1 92.56 54 LEU B O 1
ATOM 1574 N N . ILE B 1 55 ? 1.687 17.422 4.883 1 93.12 55 ILE B N 1
ATOM 1575 C CA . ILE B 1 55 ? 0.468 16.625 4.742 1 93.12 55 ILE B CA 1
ATOM 1576 C C . ILE B 1 55 ? 0.311 16.172 3.289 1 93.12 55 ILE B C 1
ATOM 1578 O O . ILE B 1 55 ? 0.018 15.008 3.023 1 93.12 55 ILE B O 1
ATOM 1582 N N . GLN B 1 56 ? 0.541 17.062 2.406 1 92.38 56 GLN B N 1
ATOM 1583 C CA . GLN B 1 56 ? 0.437 16.734 0.989 1 92.38 56 GLN B CA 1
ATOM 1584 C C . GLN B 1 56 ? 1.422 15.625 0.609 1 92.38 56 GLN B C 1
ATOM 1586 O O . GLN B 1 56 ? 1.081 14.719 -0.152 1 92.38 56 GLN B O 1
ATOM 1591 N N . THR B 1 57 ? 2.617 15.727 1.083 1 93.88 57 THR B N 1
ATOM 1592 C CA . THR B 1 57 ? 3.627 14.719 0.779 1 93.88 57 THR B CA 1
ATOM 1593 C C . THR B 1 57 ? 3.242 13.375 1.378 1 93.88 57 THR B C 1
ATOM 1595 O O . THR B 1 57 ? 3.359 12.336 0.718 1 93.88 57 THR B O 1
ATOM 1598 N N . SER B 1 58 ? 2.789 13.406 2.596 1 94 58 SER B N 1
ATOM 1599 C CA . SER B 1 58 ? 2.357 12.172 3.238 1 94 58 SER B CA 1
ATOM 1600 C C . SER B 1 58 ? 1.186 11.539 2.494 1 94 58 SER B C 1
ATOM 1602 O O . SER B 1 58 ? 1.176 10.336 2.25 1 94 58 SER B O 1
A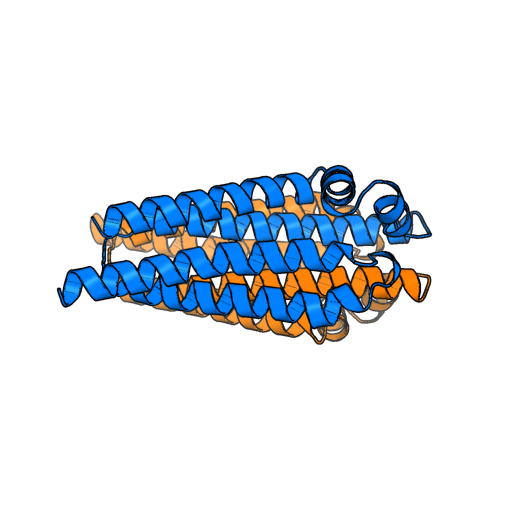TOM 1604 N N . ASP B 1 59 ? 0.253 12.32 2.104 1 94.56 59 ASP B N 1
ATOM 1605 C CA . ASP B 1 59 ? -0.896 11.82 1.355 1 94.56 59 ASP B CA 1
ATOM 1606 C C . ASP B 1 59 ? -0.473 11.305 -0.017 1 94.56 59 ASP B C 1
ATOM 1608 O O . ASP B 1 59 ? -1.004 10.297 -0.498 1 94.56 59 ASP B O 1
ATOM 1612 N N . SER B 1 60 ? 0.381 12.031 -0.625 1 96.12 60 SER B N 1
ATOM 1613 C CA . SER B 1 60 ? 0.894 11.578 -1.911 1 96.12 60 SER B CA 1
ATOM 1614 C C . SER B 1 60 ? 1.582 10.219 -1.781 1 96.12 60 SER B C 1
ATOM 1616 O O . SER B 1 60 ? 1.442 9.359 -2.654 1 96.12 60 SER B O 1
ATOM 1618 N N . PHE B 1 61 ? 2.291 10.047 -0.719 1 97 61 PHE B N 1
ATOM 1619 C CA . PHE B 1 61 ? 2.945 8.766 -0.466 1 97 61 PHE B CA 1
ATOM 1620 C C . PHE B 1 61 ? 1.915 7.664 -0.254 1 97 61 PHE B C 1
ATOM 1622 O O . PHE B 1 61 ? 2.057 6.562 -0.792 1 97 61 PHE B O 1
ATOM 1629 N N . SER B 1 62 ? 0.934 7.957 0.529 1 97.19 62 SER B N 1
ATOM 1630 C CA . SER B 1 62 ? -0.156 7 0.7 1 97.19 62 SER B CA 1
ATOM 1631 C C . SER B 1 62 ? -0.778 6.625 -0.641 1 97.19 62 SER B C 1
ATOM 1633 O O . SER B 1 62 ? -1.104 5.461 -0.875 1 97.19 62 SER B O 1
ATOM 1635 N N . GLY B 1 63 ? -0.948 7.656 -1.47 1 97.69 63 GLY B N 1
ATOM 1636 C CA . GLY B 1 63 ? -1.471 7.395 -2.803 1 97.69 63 GLY B CA 1
ATOM 1637 C C . GLY B 1 63 ? -0.603 6.449 -3.609 1 97.69 63 GLY B C 1
ATOM 1638 O O . GLY B 1 63 ? -1.114 5.551 -4.281 1 97.69 63 GLY B O 1
ATOM 1639 N N . LEU B 1 64 ? 0.656 6.664 -3.564 1 98.25 64 LEU B N 1
ATOM 1640 C CA . LEU B 1 64 ? 1.58 5.773 -4.258 1 98.25 64 LEU B CA 1
ATOM 1641 C C . LEU B 1 64 ? 1.452 4.348 -3.742 1 98.25 64 LEU B C 1
ATOM 1643 O O . LEU B 1 64 ? 1.441 3.396 -4.527 1 98.25 64 LEU B O 1
ATOM 1647 N N . LEU B 1 65 ? 1.4 4.191 -2.416 1 98.56 65 LEU B N 1
ATOM 1648 C CA . LEU B 1 65 ? 1.297 2.861 -1.829 1 98.56 65 LEU B CA 1
ATOM 1649 C C . LEU B 1 65 ? -0.017 2.195 -2.223 1 98.56 65 LEU B C 1
ATOM 1651 O O . LEU B 1 65 ? -0.05 0.995 -2.504 1 98.56 65 LEU B O 1
ATOM 1655 N N . LEU B 1 66 ? -1.08 2.988 -2.242 1 98.5 66 LEU B N 1
ATOM 1656 C CA . LEU B 1 66 ? -2.355 2.441 -2.688 1 98.5 66 LEU B CA 1
ATOM 1657 C C . LEU B 1 66 ? -2.291 2.041 -4.16 1 98.5 66 LEU B C 1
ATOM 1659 O O . LEU B 1 66 ? -2.824 0.999 -4.547 1 98.5 66 LEU B O 1
ATOM 1663 N N . PHE B 1 67 ? -1.677 2.812 -4.938 1 98.56 67 PHE B N 1
ATOM 1664 C CA . PHE B 1 67 ? -1.466 2.49 -6.344 1 98.56 67 PHE B CA 1
ATOM 1665 C C . PHE B 1 67 ? -0.675 1.194 -6.492 1 98.56 67 PHE B C 1
ATOM 1667 O O . PHE B 1 67 ? -0.996 0.358 -7.336 1 98.56 67 PHE B O 1
ATOM 1674 N N . ALA B 1 68 ? 0.346 1.091 -5.688 1 98.69 68 ALA B N 1
ATOM 1675 C CA . ALA B 1 68 ? 1.15 -0.128 -5.707 1 98.69 68 ALA B CA 1
ATOM 1676 C C . ALA B 1 68 ? 0.305 -1.349 -5.352 1 98.69 68 ALA B C 1
ATOM 1678 O O . ALA B 1 68 ? 0.431 -2.402 -5.98 1 98.69 68 ALA B O 1
ATOM 1679 N N . ILE B 1 69 ? -0.534 -1.229 -4.371 1 98.88 69 ILE B N 1
ATOM 1680 C CA . ILE B 1 69 ? -1.42 -2.322 -3.986 1 98.88 69 ILE B CA 1
ATOM 1681 C C . ILE B 1 69 ? -2.32 -2.697 -5.16 1 98.88 69 ILE B C 1
ATOM 1683 O O . ILE B 1 69 ? -2.492 -3.879 -5.469 1 98.88 69 ILE B O 1
ATOM 1687 N N . GLY B 1 70 ? -2.896 -1.676 -5.805 1 98.88 70 GLY B N 1
ATOM 1688 C CA . GLY B 1 70 ? -3.695 -1.95 -6.988 1 98.88 70 GLY B CA 1
ATOM 1689 C C . GLY B 1 70 ? -2.92 -2.668 -8.078 1 98.88 70 GLY B C 1
ATOM 1690 O O . GLY B 1 70 ? -3.445 -3.57 -8.727 1 98.88 70 GLY B O 1
ATOM 1691 N N . PHE B 1 71 ? -1.742 -2.232 -8.266 1 98.81 71 PHE B N 1
ATOM 1692 C CA . PHE B 1 71 ? -0.878 -2.832 -9.273 1 98.81 71 PHE B CA 1
ATOM 1693 C C . PHE B 1 71 ? -0.591 -4.289 -8.945 1 98.81 71 PHE B C 1
ATOM 1695 O O . PHE B 1 71 ? -0.631 -5.152 -9.828 1 98.81 71 PHE B O 1
ATOM 1702 N N . LEU B 1 72 ? -0.308 -4.59 -7.715 1 98.81 72 LEU B N 1
ATOM 1703 C CA . LEU B 1 72 ? -0.066 -5.957 -7.273 1 98.81 72 LEU B CA 1
ATOM 1704 C C . LEU B 1 72 ? -1.31 -6.82 -7.469 1 98.81 72 LEU B C 1
ATOM 1706 O O . LEU B 1 72 ? -1.216 -7.953 -7.949 1 98.81 72 LEU B O 1
ATOM 1710 N N . LEU B 1 73 ? -2.455 -6.219 -7.109 1 98.75 73 LEU B N 1
ATOM 1711 C CA . LEU B 1 73 ? -3.705 -6.949 -7.285 1 98.75 73 LEU B CA 1
ATOM 1712 C C . LEU B 1 73 ? -3.953 -7.258 -8.758 1 98.75 73 LEU B C 1
ATOM 1714 O O . LEU B 1 73 ? -4.438 -8.336 -9.102 1 98.75 73 LEU B O 1
ATOM 1718 N N . MET B 1 74 ? -3.596 -6.336 -9.641 1 98.75 74 MET B N 1
ATOM 1719 C CA . MET B 1 74 ? -3.748 -6.566 -11.07 1 98.75 74 MET B CA 1
ATOM 1720 C C . MET B 1 74 ? -2.885 -7.738 -11.531 1 98.75 74 MET B C 1
ATOM 1722 O O . MET B 1 74 ? -3.334 -8.578 -12.312 1 98.75 74 MET B O 1
ATOM 1726 N N . MET B 1 75 ? -1.69 -7.781 -11.039 1 98.62 75 MET B N 1
ATOM 1727 C CA . MET B 1 75 ? -0.805 -8.875 -11.438 1 98.62 75 MET B CA 1
ATOM 1728 C C . MET B 1 75 ? -1.302 -10.203 -10.883 1 98.62 75 MET B C 1
ATOM 1730 O O . MET B 1 75 ? -1.312 -11.211 -11.594 1 98.62 75 MET B O 1
ATOM 1734 N N . VAL B 1 76 ? -1.781 -10.234 -9.641 1 98.56 76 VAL B N 1
ATOM 1735 C CA . VAL B 1 76 ? -2.219 -11.453 -8.969 1 98.56 76 VAL B CA 1
ATOM 1736 C C . VAL B 1 76 ? -3.479 -11.992 -9.641 1 98.56 76 VAL B C 1
ATOM 1738 O O . VAL B 1 76 ? -3.777 -13.18 -9.555 1 98.56 76 VAL B O 1
ATOM 1741 N N . ALA B 1 77 ? -4.145 -11.117 -10.391 1 98.5 77 ALA B N 1
ATOM 1742 C CA . ALA B 1 77 ? -5.383 -11.5 -11.062 1 98.5 77 ALA B CA 1
ATOM 1743 C C . ALA B 1 77 ? -5.133 -12.617 -12.07 1 98.5 77 ALA B C 1
ATOM 1745 O O . ALA B 1 77 ? -6.047 -13.359 -12.43 1 98.5 77 ALA B O 1
ATOM 1746 N N . PHE B 1 78 ? -3.916 -12.797 -12.469 1 97.31 78 PHE B N 1
ATOM 1747 C CA . PHE B 1 78 ? -3.617 -13.727 -13.555 1 97.31 78 PHE B CA 1
ATOM 1748 C C . PHE B 1 78 ? -3.189 -15.078 -13.008 1 97.31 78 PHE B C 1
ATOM 1750 O O . PHE B 1 78 ? -2.918 -16 -13.773 1 97.31 78 PHE B O 1
ATOM 1757 N N . VAL B 1 79 ? -3.168 -15.234 -11.719 1 96.94 79 VAL B N 1
ATOM 1758 C CA . VAL B 1 79 ? -2.844 -16.531 -11.133 1 96.94 79 VAL B CA 1
ATOM 1759 C C . VAL B 1 79 ? -4.023 -17.484 -11.305 1 96.94 79 VAL B C 1
ATOM 1761 O O . VAL B 1 79 ? -5.152 -17.156 -10.945 1 96.94 79 VAL B O 1
ATOM 1764 N N . LYS B 1 80 ? -3.764 -18.688 -11.727 1 93.69 80 LYS B N 1
ATOM 1765 C CA . LYS B 1 80 ? -4.836 -19.625 -12.047 1 93.69 80 LYS B CA 1
ATOM 1766 C C . LYS B 1 80 ? -4.922 -20.734 -11 1 93.69 80 LYS B C 1
ATOM 1768 O O . LYS B 1 80 ? -5.898 -21.484 -10.961 1 93.69 80 LYS B O 1
ATOM 1773 N N . ASP B 1 81 ? -3.951 -20.859 -10.133 1 94.44 81 ASP B N 1
ATOM 1774 C CA . ASP B 1 81 ? -3.945 -21.891 -9.086 1 94.44 81 ASP B CA 1
ATOM 1775 C C . ASP B 1 81 ? -5.074 -21.656 -8.086 1 94.44 81 ASP B C 1
ATOM 1777 O O . ASP B 1 81 ? -5.031 -20.703 -7.309 1 94.44 81 ASP B O 1
ATOM 1781 N N . LYS B 1 82 ? -6.004 -22.547 -8.039 1 93.62 82 LYS B N 1
ATOM 1782 C CA . LYS B 1 82 ? -7.211 -22.391 -7.234 1 93.62 82 LYS B CA 1
ATOM 1783 C C . LYS B 1 82 ? -6.883 -22.406 -5.742 1 93.62 82 LYS B C 1
ATOM 1785 O O . LYS B 1 82 ? -7.523 -21.703 -4.957 1 93.62 82 LYS B O 1
ATOM 1790 N N . GLU B 1 83 ? -5.941 -23.281 -5.375 1 93.69 83 GLU B N 1
ATOM 1791 C CA . GLU B 1 83 ? -5.559 -23.297 -3.967 1 93.69 83 GLU B CA 1
ATOM 1792 C C . GLU B 1 83 ? -5 -21.938 -3.531 1 93.69 83 GLU B C 1
ATOM 1794 O O . GLU B 1 83 ? -5.324 -21.453 -2.447 1 93.69 83 GLU B O 1
ATOM 1799 N N . PHE B 1 84 ? -4.18 -21.359 -4.375 1 96.56 84 PHE B N 1
ATOM 1800 C CA . PHE B 1 84 ? -3.643 -20.031 -4.09 1 96.56 84 PHE B CA 1
ATOM 1801 C C . PHE B 1 84 ? -4.754 -18.984 -4.035 1 96.56 84 PHE B C 1
ATOM 1803 O O . PHE B 1 84 ? -4.75 -18.109 -3.172 1 96.56 84 PHE B O 1
ATOM 1810 N N . GLN B 1 85 ? -5.684 -19.125 -4.98 1 97.69 85 GLN B N 1
ATOM 1811 C CA . GLN B 1 85 ? -6.766 -18.156 -5.035 1 97.69 85 GLN B CA 1
ATOM 1812 C C . GLN B 1 85 ? -7.555 -18.125 -3.73 1 97.69 85 GLN B C 1
ATOM 1814 O O . GLN B 1 85 ? -7.898 -17.047 -3.229 1 97.69 85 GLN B O 1
ATOM 1819 N N . GLY B 1 86 ? -7.836 -19.281 -3.203 1 97.06 86 GLY B N 1
ATOM 1820 C CA . GLY B 1 86 ? -8.508 -19.344 -1.912 1 97.06 86 GLY B CA 1
ATOM 1821 C C . GLY B 1 86 ? -7.672 -18.766 -0.784 1 97.06 86 GLY B C 1
ATOM 1822 O O . GLY B 1 86 ? -8.18 -18 0.043 1 97.06 86 GLY B O 1
ATOM 1823 N N . PHE B 1 87 ? -6.438 -19.109 -0.787 1 97.81 87 PHE B N 1
ATOM 1824 C CA . PHE B 1 87 ? -5.484 -18.609 0.192 1 97.81 87 PHE B CA 1
ATOM 1825 C C . PHE B 1 87 ? -5.398 -17.094 0.128 1 97.81 87 PHE B C 1
ATOM 1827 O O . PHE B 1 87 ? -5.484 -16.406 1.154 1 97.81 87 PHE B O 1
ATOM 1834 N N . PHE B 1 88 ? -5.293 -16.516 -1.022 1 98.56 88 PHE B N 1
ATOM 1835 C CA . PHE B 1 88 ? -5.148 -15.086 -1.253 1 98.56 88 PHE B CA 1
ATOM 1836 C C . PHE B 1 88 ? -6.414 -14.344 -0.845 1 98.56 88 PHE B C 1
ATOM 1838 O O . PHE B 1 88 ? -6.344 -13.281 -0.229 1 98.56 88 PHE B O 1
ATOM 1845 N N . ALA B 1 89 ? -7.539 -14.938 -1.126 1 98.5 89 ALA B N 1
ATOM 1846 C CA . ALA B 1 89 ? -8.82 -14.328 -0.783 1 98.5 89 ALA B CA 1
ATOM 1847 C C . ALA B 1 89 ? -8.977 -14.195 0.729 1 98.5 89 ALA B C 1
ATOM 1849 O O . ALA B 1 89 ? -9.438 -13.164 1.224 1 98.5 89 ALA B O 1
ATOM 1850 N N . ARG B 1 90 ? -8.633 -15.234 1.429 1 98.25 90 ARG B N 1
ATOM 1851 C CA . ARG B 1 90 ? -8.711 -15.18 2.885 1 98.25 90 ARG B CA 1
ATOM 1852 C C . ARG B 1 90 ? -7.844 -14.047 3.432 1 98.25 90 ARG B C 1
ATOM 1854 O O . ARG B 1 90 ? -8.25 -13.336 4.355 1 98.25 90 ARG B O 1
ATOM 1861 N N . GLY B 1 91 ? -6.676 -13.953 2.871 1 98.38 91 GLY B N 1
ATOM 1862 C CA . GLY B 1 91 ? -5.812 -12.852 3.27 1 98.38 91 GLY B CA 1
ATOM 1863 C C . GLY B 1 91 ? -6.406 -11.492 2.982 1 98.38 91 GLY B C 1
ATOM 1864 O O . GLY B 1 91 ? -6.273 -10.562 3.787 1 98.38 91 GLY B O 1
ATOM 1865 N N . CYS B 1 92 ? -7.008 -11.289 1.885 1 98.5 92 CYS B N 1
ATOM 1866 C CA . CYS B 1 92 ? -7.617 -10.016 1.511 1 98.5 92 CYS B CA 1
ATOM 1867 C C . CYS B 1 92 ? -8.758 -9.664 2.455 1 98.5 92 CYS B C 1
ATOM 1869 O O . CYS B 1 92 ? -8.969 -8.492 2.766 1 98.5 92 CYS B O 1
ATOM 1871 N N . VAL B 1 93 ? -9.586 -10.695 2.896 1 98.38 93 VAL B N 1
ATOM 1872 C CA . VAL B 1 93 ? -10.617 -10.445 3.895 1 98.38 93 VAL B CA 1
ATOM 1873 C C . VAL B 1 93 ? -9.984 -9.836 5.148 1 98.38 93 VAL B C 1
ATOM 1875 O O . VAL B 1 93 ? -10.461 -8.82 5.664 1 98.38 93 VAL B O 1
ATOM 1878 N N . LEU B 1 94 ? -8.914 -10.461 5.57 1 98.19 94 LEU B N 1
ATOM 1879 C CA . LEU B 1 94 ? -8.227 -9.992 6.766 1 98.19 94 LEU B CA 1
ATOM 1880 C C . LEU B 1 94 ? -7.73 -8.562 6.578 1 98.19 94 LEU B C 1
ATOM 1882 O O . LEU B 1 94 ? -7.84 -7.738 7.488 1 98.19 94 LEU B O 1
ATOM 1886 N N . LEU B 1 95 ? -7.211 -8.258 5.422 1 98.44 95 LEU B N 1
ATOM 1887 C CA . LEU B 1 95 ? -6.691 -6.926 5.145 1 98.44 95 LEU B CA 1
ATOM 1888 C C . LEU B 1 95 ? -7.809 -5.891 5.176 1 98.44 95 LEU B C 1
ATOM 1890 O O . LEU B 1 95 ? -7.621 -4.781 5.684 1 98.44 95 LEU B O 1
ATOM 1894 N N . HIS B 1 96 ? -8.961 -6.223 4.645 1 98.38 96 HIS B N 1
ATOM 1895 C CA . HIS B 1 96 ? -10.07 -5.273 4.656 1 98.38 96 HIS B CA 1
ATOM 1896 C C . HIS B 1 96 ? -10.602 -5.078 6.07 1 98.38 96 HIS B C 1
ATOM 1898 O O . HIS B 1 96 ? -11.039 -3.98 6.43 1 98.38 96 HIS B O 1
ATOM 1904 N N . VAL B 1 97 ? -10.609 -6.109 6.887 1 97.69 97 VAL B N 1
ATOM 1905 C CA . VAL B 1 97 ? -10.992 -5.969 8.289 1 97.69 97 VAL B CA 1
ATOM 1906 C C . VAL B 1 97 ? -10.016 -5.043 9 1 97.69 97 VAL B C 1
ATOM 1908 O O . VAL B 1 97 ? -10.422 -4.141 9.734 1 97.69 97 VAL B O 1
ATOM 1911 N N . ALA B 1 98 ? -8.758 -5.258 8.758 1 97.5 98 ALA B N 1
ATOM 1912 C CA . ALA B 1 98 ? -7.734 -4.406 9.352 1 97.5 98 ALA B CA 1
ATOM 1913 C C . ALA B 1 98 ? -7.922 -2.949 8.945 1 97.5 98 ALA B C 1
ATOM 1915 O O . ALA B 1 98 ? -7.773 -2.041 9.766 1 97.5 98 ALA B O 1
ATOM 1916 N N . MET B 1 99 ? -8.242 -2.713 7.699 1 97.38 99 MET B N 1
ATOM 1917 C CA . MET B 1 99 ? -8.477 -1.361 7.199 1 97.38 99 MET B CA 1
ATOM 1918 C C . MET B 1 99 ? -9.656 -0.714 7.918 1 97.38 99 MET B C 1
ATOM 1920 O O . MET B 1 99 ? -9.578 0.445 8.328 1 97.38 99 MET B O 1
ATOM 1924 N N . ALA B 1 100 ? -10.711 -1.443 8.039 1 96.44 100 ALA B N 1
ATOM 1925 C CA . ALA B 1 100 ? -11.898 -0.93 8.719 1 96.44 100 ALA B CA 1
ATOM 1926 C C . ALA B 1 100 ? -11.594 -0.611 10.18 1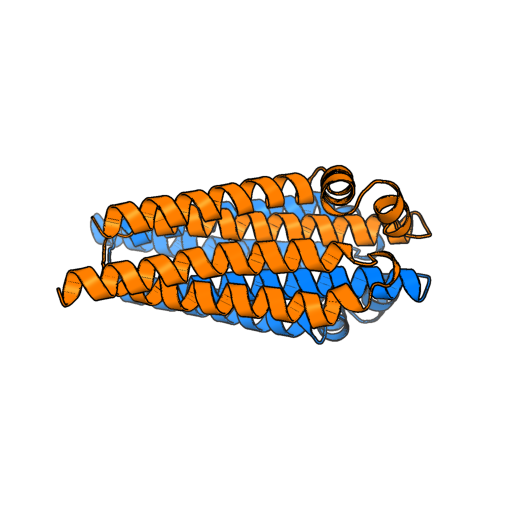 96.44 100 ALA B C 1
ATOM 1928 O O . ALA B 1 100 ? -11.977 0.447 10.688 1 96.44 100 ALA B O 1
ATOM 1929 N N . VAL B 1 101 ? -10.922 -1.501 10.828 1 96.75 101 VAL B N 1
ATOM 1930 C CA . VAL B 1 101 ? -10.562 -1.308 12.227 1 96.75 101 VAL B CA 1
ATOM 1931 C C . VAL B 1 101 ? -9.656 -0.086 12.367 1 96.75 101 VAL B C 1
ATOM 1933 O O . VAL B 1 101 ? -9.836 0.733 13.266 1 96.75 101 VAL B O 1
ATOM 1936 N N . TRP B 1 102 ? -8.703 0.002 11.484 1 95.56 102 TRP B N 1
ATOM 1937 C CA . TRP B 1 102 ? -7.809 1.154 11.492 1 95.56 102 TRP B CA 1
ATOM 1938 C C . TRP B 1 102 ? -8.594 2.455 11.367 1 95.56 102 TRP B C 1
ATOM 1940 O O . TRP B 1 102 ? -8.32 3.424 12.078 1 95.56 102 TRP B O 1
ATOM 1950 N N . ARG B 1 103 ? -9.586 2.502 10.523 1 94.31 103 ARG B N 1
ATOM 1951 C CA . ARG B 1 103 ? -10.375 3.709 10.32 1 94.31 103 ARG B CA 1
ATOM 1952 C C . ARG B 1 103 ? -11.156 4.07 11.578 1 94.31 103 ARG B C 1
ATOM 1954 O O . ARG B 1 103 ? -11.234 5.242 11.953 1 94.31 103 ARG B O 1
ATOM 1961 N N . ILE B 1 104 ? -11.664 3.102 12.195 1 92.88 104 ILE B N 1
ATOM 1962 C CA . ILE B 1 104 ? -12.445 3.336 13.414 1 92.88 104 ILE B CA 1
ATOM 1963 C C . ILE B 1 104 ? -11.531 3.875 14.508 1 92.88 104 ILE B C 1
ATOM 1965 O O . ILE B 1 104 ? -11.898 4.809 15.227 1 92.88 104 ILE B O 1
ATOM 1969 N N . TYR B 1 105 ? -10.383 3.365 14.523 1 90.94 105 TYR B N 1
ATOM 1970 C CA . TYR B 1 105 ? -9.484 3.721 15.617 1 90.94 105 TYR B CA 1
ATOM 1971 C C . TYR B 1 105 ? -8.742 5.016 15.32 1 90.94 105 TYR B C 1
ATOM 1973 O O . TYR B 1 105 ? -8.5 5.824 16.219 1 90.94 105 TYR B O 1
ATOM 1981 N N . PHE B 1 106 ? -8.438 5.316 14.078 1 89.62 106 PHE B N 1
ATOM 1982 C CA . PHE B 1 106 ? -7.586 6.449 13.758 1 89.62 106 PHE B CA 1
ATOM 1983 C C . PHE B 1 106 ? -8.398 7.578 13.125 1 89.62 106 PHE B C 1
ATOM 1985 O O . PHE B 1 106 ? -8.289 8.734 13.547 1 89.62 106 PHE B O 1
ATOM 1992 N N . ASP B 1 107 ? -9.203 7.262 12.203 1 89.44 107 ASP B N 1
ATOM 1993 C CA . ASP B 1 107 ? -9.977 8.305 11.531 1 89.44 107 ASP B CA 1
ATOM 1994 C C . ASP B 1 107 ? -11.008 8.922 12.469 1 89.44 107 ASP B C 1
ATOM 1996 O O . ASP B 1 107 ? -11.312 10.109 12.375 1 89.44 107 ASP B O 1
ATOM 2000 N N . ARG B 1 108 ? -11.484 8.18 13.352 1 86.38 108 ARG B N 1
ATOM 2001 C CA . ARG B 1 108 ? -12.484 8.672 14.297 1 86.38 108 ARG B CA 1
ATOM 2002 C C . ARG B 1 108 ? -11.891 9.758 15.195 1 86.38 108 ARG B C 1
ATOM 2004 O O . ARG B 1 108 ? -12.617 10.633 15.672 1 86.38 108 ARG B O 1
ATOM 2011 N N . LYS B 1 109 ? -10.68 9.719 15.406 1 89.5 109 LYS B N 1
ATOM 2012 C CA . LYS B 1 109 ? -10.023 10.711 16.25 1 89.5 109 LYS B CA 1
ATOM 2013 C C . LYS B 1 109 ? -10 12.078 15.578 1 89.5 109 LYS B C 1
ATOM 2015 O O . LYS B 1 109 ? -9.797 13.102 16.25 1 89.5 109 LYS B O 1
ATOM 2020 N N . LEU B 1 110 ? -10.133 12.062 14.258 1 90.06 110 LEU B N 1
ATOM 2021 C CA . LEU B 1 110 ? -10.219 13.32 13.531 1 90.06 110 LEU B CA 1
ATOM 2022 C C . LEU B 1 110 ? -11.633 13.898 13.602 1 90.06 110 LEU B C 1
ATOM 2024 O O . LEU B 1 110 ? -12.461 13.625 12.734 1 90.06 110 LEU B O 1
ATOM 2028 N N . GLU B 1 111 ? -11.844 14.703 14.555 1 84.31 111 GLU B N 1
ATOM 2029 C CA . GLU B 1 111 ? -13.18 15.234 14.828 1 84.31 111 GLU B CA 1
ATOM 2030 C C . GLU B 1 111 ? -13.734 15.977 13.609 1 84.31 111 GLU B C 1
ATOM 2032 O O . GLU B 1 111 ? -14.945 15.961 13.375 1 84.31 111 GLU B O 1
ATOM 2037 N N . ASP B 1 112 ? -12.867 16.531 12.883 1 85.81 112 ASP B N 1
ATOM 2038 C CA . ASP B 1 112 ? -13.305 17.344 11.742 1 85.81 112 ASP B CA 1
ATOM 2039 C C . ASP B 1 112 ? -13.93 16.453 10.664 1 85.81 112 ASP B C 1
ATOM 2041 O O . ASP B 1 112 ? -14.625 16.953 9.781 1 85.81 112 ASP B O 1
ATOM 2045 N N . LEU B 1 113 ? -13.562 15.18 10.711 1 86.38 113 LEU B N 1
ATOM 2046 C CA . LEU B 1 113 ? -14.133 14.273 9.719 1 86.38 113 LEU B CA 1
ATOM 2047 C C . LEU B 1 113 ? -15.633 14.094 9.953 1 86.38 113 LEU B C 1
ATOM 2049 O O . LEU B 1 113 ? -16.359 13.664 9.047 1 86.38 113 LEU B O 1
ATOM 2053 N N . GLY B 1 114 ? -16.016 14.359 11.156 1 81.62 114 GLY B N 1
ATOM 2054 C CA . GLY B 1 114 ? -17.422 14.125 11.461 1 81.62 114 GLY B CA 1
ATOM 2055 C C . GLY B 1 114 ? -17.859 12.695 11.227 1 81.62 114 GLY B C 1
ATOM 2056 O O . GLY B 1 114 ? -17.172 11.758 11.664 1 81.62 114 GLY B O 1
ATOM 2057 N N . GLY B 1 115 ? -18.906 12.344 10.562 1 84 115 GLY B N 1
ATOM 2058 C CA . GLY B 1 115 ? -19.453 11.016 10.312 1 84 115 GLY B CA 1
ATOM 2059 C C . GLY B 1 115 ? -19.047 10.453 8.961 1 84 115 GLY B C 1
ATOM 2060 O O . GLY B 1 115 ? -19.422 9.336 8.609 1 84 115 GLY B O 1
ATOM 2061 N N . THR B 1 116 ? -18.156 11.148 8.312 1 87.19 116 THR B N 1
ATOM 2062 C CA . THR B 1 116 ? -17.844 10.727 6.957 1 87.19 116 THR B CA 1
ATOM 2063 C C . THR B 1 116 ? -16.953 9.484 6.965 1 87.19 116 THR B C 1
ATOM 2065 O O . THR B 1 116 ? -16.922 8.727 5.992 1 87.19 116 THR B O 1
ATOM 2068 N N . TRP B 1 117 ? -16.188 9.312 8.062 1 87.69 117 TRP B N 1
ATOM 2069 C CA . TRP B 1 117 ? -15.352 8.125 8.188 1 87.69 117 TRP B CA 1
ATOM 2070 C C . TRP B 1 117 ? -16.188 6.855 8.125 1 87.69 117 TRP B C 1
ATOM 2072 O O . TRP B 1 117 ? -15.719 5.809 7.68 1 87.69 117 TRP B O 1
ATOM 2082 N N . LEU B 1 118 ? -17.469 6.918 8.469 1 91.56 118 LEU B N 1
ATOM 2083 C CA . LEU B 1 118 ? -18.359 5.758 8.445 1 91.56 118 LEU B CA 1
ATOM 2084 C C . LEU B 1 118 ? -18.578 5.27 7.016 1 91.56 118 LEU B C 1
ATOM 2086 O O . LEU B 1 118 ? -18.656 4.062 6.773 1 91.56 118 LEU B O 1
ATOM 2090 N N . ARG B 1 119 ? -18.734 6.164 6.102 1 91.19 119 ARG B N 1
ATOM 2091 C CA . ARG B 1 119 ? -18.922 5.797 4.703 1 91.19 119 ARG B CA 1
ATOM 2092 C C . ARG B 1 119 ? -17.703 5.031 4.18 1 91.19 119 ARG B C 1
ATOM 2094 O O . ARG B 1 119 ? -17.844 4.066 3.428 1 91.19 119 ARG B O 1
ATOM 2101 N N . LEU B 1 120 ? -16.516 5.441 4.59 1 93.06 120 LEU B N 1
ATOM 2102 C CA . LEU B 1 120 ? -15.289 4.766 4.176 1 93.06 120 LEU B CA 1
ATOM 2103 C C . LEU B 1 120 ? -15.211 3.369 4.785 1 93.06 120 LEU B C 1
ATOM 2105 O O . LEU B 1 120 ? -14.789 2.42 4.117 1 93.06 120 LEU B O 1
ATOM 2109 N N . VAL B 1 121 ? -15.648 3.234 5.98 1 95.38 121 VAL B N 1
ATOM 2110 C CA . VAL B 1 121 ? -15.68 1.933 6.637 1 95.38 121 VAL B CA 1
ATOM 2111 C C . VAL B 1 121 ? -16.656 1.007 5.906 1 95.38 121 VAL B C 1
ATOM 2113 O O . VAL B 1 121 ? -16.344 -0.166 5.676 1 95.38 121 VAL B O 1
ATOM 2116 N N . VAL B 1 122 ? -17.781 1.544 5.547 1 95.62 122 VAL B N 1
ATOM 2117 C CA . VAL B 1 122 ? -18.75 0.763 4.793 1 95.62 122 VAL B CA 1
ATOM 2118 C C . VAL B 1 122 ? -18.141 0.295 3.477 1 95.62 122 VAL B C 1
ATOM 2120 O O . VAL B 1 122 ? -18.312 -0.857 3.074 1 95.62 122 VAL B O 1
ATOM 2123 N N . GLY B 1 123 ? -17.422 1.206 2.828 1 94 123 GLY B N 1
ATOM 2124 C CA . GLY B 1 123 ? -16.719 0.818 1.618 1 94 123 GLY B CA 1
ATOM 2125 C C . GLY B 1 123 ? -15.742 -0.324 1.836 1 94 123 GLY B C 1
ATOM 2126 O O . GLY B 1 123 ? -15.703 -1.271 1.047 1 94 123 GLY B O 1
ATOM 2127 N N . ASP B 1 124 ? -14.961 -0.27 2.91 1 96.12 124 ASP B N 1
ATOM 2128 C CA . ASP B 1 124 ? -14.023 -1.339 3.25 1 96.12 124 ASP B CA 1
ATOM 2129 C C . ASP B 1 124 ? -14.758 -2.66 3.473 1 96.12 124 ASP B C 1
ATOM 2131 O O . ASP B 1 124 ? -14.297 -3.715 3.031 1 96.12 124 ASP B O 1
ATOM 2135 N N . ILE B 1 125 ? -15.883 -2.553 4.141 1 96.62 125 ILE B N 1
ATOM 2136 C CA . ILE B 1 125 ? -16.672 -3.742 4.457 1 96.62 125 ILE B CA 1
ATOM 2137 C C . ILE B 1 125 ? -17.219 -4.352 3.17 1 96.62 125 ILE B C 1
ATOM 2139 O O . ILE B 1 125 ? -17.156 -5.566 2.973 1 96.62 125 ILE B O 1
ATOM 2143 N N . VAL B 1 126 ? -17.703 -3.533 2.291 1 97.31 126 VAL B N 1
ATOM 2144 C CA . VAL B 1 126 ? -18.266 -4.012 1.035 1 97.31 126 VAL B CA 1
ATOM 2145 C C . VAL B 1 126 ? -17.188 -4.699 0.207 1 97.31 126 VAL B C 1
ATOM 2147 O O . VAL B 1 126 ? -17.406 -5.793 -0.323 1 97.31 126 VAL B O 1
ATOM 2150 N N . LEU B 1 127 ? -16.047 -4.086 0.12 1 97.62 127 LEU B N 1
ATOM 2151 C CA . LEU B 1 127 ? -14.953 -4.691 -0.638 1 97.62 127 LEU B CA 1
ATOM 2152 C C . LEU B 1 127 ? -14.492 -5.992 0.014 1 97.62 127 LEU B C 1
ATOM 2154 O O . LEU B 1 127 ? -14.266 -6.988 -0.674 1 97.62 127 LEU B O 1
ATOM 2158 N N . GLY B 1 128 ? -14.406 -6.035 1.361 1 97.88 128 GLY B N 1
ATOM 2159 C CA . GLY B 1 128 ? -14.086 -7.27 2.062 1 97.88 128 GLY B CA 1
ATOM 2160 C C . GLY B 1 128 ? -15.117 -8.359 1.847 1 97.88 128 GLY B C 1
ATOM 2161 O O . GLY B 1 128 ? -14.766 -9.531 1.678 1 97.88 128 GLY B O 1
ATOM 2162 N N . LEU B 1 129 ? -16.359 -7.984 1.828 1 97.94 129 LEU B N 1
ATOM 2163 C CA . LEU B 1 129 ? -17.453 -8.945 1.654 1 97.94 129 LEU B CA 1
ATOM 2164 C C . LEU B 1 129 ? -17.406 -9.578 0.268 1 97.94 129 LEU B C 1
ATOM 2166 O O . LEU B 1 129 ? -17.812 -10.727 0.091 1 97.94 129 LEU B O 1
ATOM 2170 N N . SER B 1 130 ? -16.938 -8.852 -0.723 1 97.5 130 SER B N 1
ATOM 2171 C CA . SER B 1 130 ? -16.812 -9.453 -2.047 1 97.5 130 SER B CA 1
ATOM 2172 C C . SER B 1 130 ? -15.867 -10.648 -2.025 1 97.5 130 SER B C 1
ATOM 2174 O O . SER B 1 130 ? -16.094 -11.641 -2.719 1 97.5 130 SER B O 1
ATOM 2176 N N . TRP B 1 131 ? -14.789 -10.609 -1.219 1 97.75 131 TRP B N 1
ATOM 2177 C CA . TRP B 1 131 ? -13.891 -11.75 -1.074 1 97.75 131 TRP B CA 1
ATOM 2178 C C . TRP B 1 131 ? -14.57 -12.883 -0.312 1 97.75 131 TRP B C 1
ATOM 2180 O O . TRP B 1 131 ? -14.352 -14.055 -0.613 1 97.75 131 TRP B O 1
ATOM 2190 N N . CYS B 1 132 ? -15.367 -12.523 0.685 1 97.38 132 CYS B N 1
ATOM 2191 C CA . CYS B 1 132 ? -16.125 -13.539 1.397 1 97.38 132 CYS B CA 1
ATOM 2192 C C . CYS B 1 132 ? -17.078 -14.266 0.454 1 97.38 132 CYS B C 1
ATOM 2194 O O . CYS B 1 132 ? -17.234 -15.484 0.534 1 97.38 132 CYS B O 1
ATOM 2196 N N . PHE B 1 133 ? -17.734 -13.523 -0.363 1 96.81 133 PHE B N 1
ATOM 2197 C CA . PHE B 1 133 ? -18.609 -14.109 -1.362 1 96.81 133 PHE B CA 1
ATOM 2198 C C . PHE B 1 133 ? -17.844 -15.07 -2.26 1 96.81 133 PHE B C 1
ATOM 2200 O O . PHE B 1 133 ? -18.328 -16.172 -2.559 1 96.81 133 PHE B O 1
ATOM 2207 N N . PHE B 1 134 ? -16.734 -14.617 -2.703 1 97.12 134 PHE B N 1
ATOM 2208 C CA . PHE B 1 134 ? -15.891 -15.492 -3.512 1 97.12 134 PHE B CA 1
ATOM 2209 C C . PHE B 1 134 ? -15.594 -16.797 -2.773 1 97.12 134 PHE B C 1
ATOM 2211 O O . PHE B 1 134 ? -15.695 -17.875 -3.348 1 97.12 134 PHE B O 1
ATOM 2218 N N . LEU B 1 135 ? -15.227 -16.75 -1.527 1 96.31 135 LEU B N 1
ATOM 2219 C CA . LEU B 1 135 ? -14.875 -17.922 -0.742 1 96.31 135 LEU B CA 1
ATOM 2220 C C . LEU B 1 135 ? -16.078 -18.844 -0.57 1 96.31 135 LEU B C 1
ATOM 2222 O O . LEU B 1 135 ? -15.953 -20.062 -0.703 1 96.31 135 LEU B O 1
ATOM 2226 N N . VAL B 1 136 ? -17.156 -18.312 -0.289 1 94.88 136 VAL B N 1
ATOM 2227 C CA . VAL B 1 136 ? -18.375 -19.109 -0.12 1 94.88 136 VAL B CA 1
ATOM 2228 C C . VAL B 1 136 ? -18.75 -19.766 -1.447 1 94.88 136 VAL B C 1
ATOM 2230 O O . VAL B 1 136 ? -19.078 -20.938 -1.487 1 94.88 136 VAL B O 1
ATOM 2233 N N . TYR B 1 137 ? -18.625 -18.953 -2.496 1 91.88 137 TYR B N 1
ATOM 2234 C CA . TYR B 1 137 ? -18.953 -19.453 -3.83 1 91.88 137 TYR B CA 1
ATOM 2235 C C . TYR B 1 137 ? -18.047 -20.625 -4.203 1 91.88 137 TYR B C 1
ATOM 2237 O O . TYR B 1 137 ? -18.516 -21.656 -4.695 1 91.88 137 TYR B O 1
ATOM 2245 N N . THR B 1 138 ? -16.781 -20.484 -3.961 1 91.06 138 THR B N 1
ATOM 2246 C CA . THR B 1 138 ? -15.836 -21.531 -4.301 1 91.06 138 THR B CA 1
ATOM 2247 C C . THR B 1 138 ? -16.047 -22.75 -3.406 1 91.06 138 THR B C 1
ATOM 2249 O O . THR B 1 138 ? -15.867 -23.891 -3.852 1 91.06 138 THR B O 1
ATOM 2252 N N . TRP B 1 139 ? -16.344 -22.531 -2.145 1 88.69 139 TRP B N 1
ATOM 2253 C CA . TRP B 1 139 ? -16.625 -23.625 -1.229 1 88.69 139 TRP B CA 1
ATOM 2254 C C . TRP B 1 139 ? -17.844 -24.422 -1.701 1 88.69 139 TRP B C 1
ATOM 2256 O O . TRP B 1 139 ? -17.828 -25.656 -1.711 1 88.69 139 TRP B O 1
ATOM 2266 N N . ARG B 1 140 ? -18.828 -23.828 -2.262 1 87.62 140 ARG B N 1
ATOM 2267 C CA . ARG B 1 140 ? -20.047 -24.469 -2.74 1 87.62 140 ARG B CA 1
ATOM 2268 C C . ARG B 1 140 ? -19.781 -25.266 -4.016 1 87.62 140 ARG B C 1
ATOM 2270 O O . ARG B 1 140 ? -20.297 -26.375 -4.188 1 87.62 140 ARG B O 1
ATOM 2277 N N . GLU B 1 141 ? -18.969 -24.688 -4.809 1 83.94 141 GLU B N 1
ATOM 2278 C CA . GLU B 1 141 ? -18.641 -25.375 -6.051 1 83.94 141 GLU B CA 1
ATOM 2279 C C . GLU B 1 141 ? -17.844 -26.656 -5.777 1 83.94 141 GLU B C 1
ATOM 2281 O O . GLU B 1 141 ? -17.953 -27.625 -6.52 1 83.94 141 GLU B O 1
ATOM 2286 N N . LYS B 1 142 ? -17.078 -26.594 -4.754 1 83 142 LYS B N 1
ATOM 2287 C CA . LYS B 1 142 ? -16.25 -27.75 -4.422 1 83 142 LYS B CA 1
ATOM 2288 C C . LYS B 1 142 ? -17.078 -28.844 -3.754 1 83 142 LYS B C 1
ATOM 2290 O O . LYS B 1 142 ? -16.797 -30.031 -3.936 1 83 142 LYS B O 1
ATOM 2295 N N . TYR B 1 143 ? -18.062 -28.5 -3 1 84.06 143 TYR B N 1
ATOM 2296 C CA . TYR B 1 143 ? -18.75 -29.5 -2.182 1 84.06 143 TYR B CA 1
ATOM 2297 C C . TYR B 1 143 ? -20.156 -29.75 -2.699 1 84.06 143 TYR B C 1
ATOM 2299 O O . TYR B 1 143 ? -20.844 -30.656 -2.234 1 84.06 143 TYR B O 1
ATOM 2307 N N . ASP B 1 144 ? -20.703 -28.875 -3.49 1 74.12 144 ASP B N 1
ATOM 2308 C CA . ASP B 1 144 ? -21.953 -29.203 -4.156 1 74.12 144 ASP B CA 1
ATOM 2309 C C . ASP B 1 144 ? -21.703 -29.938 -5.477 1 74.12 144 ASP B C 1
ATOM 2311 O O . ASP B 1 144 ? -22.406 -30.891 -5.812 1 74.12 144 ASP B O 1
#

Organism: Daucus carota subsp. sativus (NCBI:txid79200)